Protein AF-A0A7R9ZST2-F1 (afdb_monomer_lite)

InterPro domains:
  IPR000210 BTB/POZ domain [PF00651] (12-77)
  IPR011333 SKP1/BTB/POZ domain superfamily [G3DSA:3.30.710.10] (3-74)
  IPR011333 SKP1/BTB/POZ domain superfamily [SSF54695] (13-76)

Foldseek 3Di:
DDDDDDDDDDDDPPDDDDPPQDPVLVVCVVCCVPPVDPVQLVDPPDDPVSLLSNLVVCLVVVVQVSNQVSLVSCLPPPCDPQCLLVQCVSCVVSLPQQNVVSSLVVCLVCVVVCVPHPCVVVVVVPPPSVVVSVVVNVDPPDPDPLVPDGVSVLLVLVVVVVNNSPCRRDHSVRSSVVSVVVVVD

Radius of gyration: 20.61 Å; chains: 1; bounding box: 56×66×42 Å

Secondary structure (DSSP, 8-state):
---------S--------TT--HHHHHHHHHHHHH---TTTS-TT--HHHHHHHHHHHHHTT-HHHHHHHHHHHHHHS--TTTHHHHHHHHHHTT-HHHHHHHHHHHHHHHHHHTTSTTHHHHHH-HHHHHHHHHHHT------GGGGS-HHHHHHHHHHHT-GGG-TT--HHHHHHHHHHTT--

Organism: NCBI:txid1486917

Structure (mmCIF, N/CA/C/O backbone):
data_AF-A0A7R9ZST2-F1
#
_entry.id   AF-A0A7R9ZST2-F1
#
loop_
_atom_site.group_PDB
_atom_site.id
_atom_site.type_symbol
_atom_site.label_atom_id
_atom_site.label_alt_id
_atom_site.label_comp_id
_atom_site.label_asym_id
_atom_site.label_entity_id
_atom_site.label_seq_id
_atom_site.pdbx_PDB_ins_code
_atom_site.Cartn_x
_atom_site.Cartn_y
_atom_site.Cartn_z
_atom_site.occupancy
_atom_site.B_iso_or_equiv
_atom_site.auth_seq_id
_atom_site.auth_comp_id
_atom_site.auth_asym_id
_atom_site.auth_atom_id
_atom_site.pdbx_PDB_model_num
ATOM 1 N N . VAL A 1 1 ? -35.703 -37.576 1.502 1.00 37.50 1 VAL A N 1
ATOM 2 C CA . VAL A 1 1 ? -35.557 -37.640 2.974 1.00 37.50 1 VAL A CA 1
ATOM 3 C C . VAL A 1 1 ? -35.641 -36.220 3.490 1.00 37.50 1 VAL A C 1
ATOM 5 O O . VAL A 1 1 ? -34.808 -35.406 3.126 1.00 37.50 1 VAL A O 1
ATOM 8 N N . ALA A 1 2 ? -36.720 -35.900 4.199 1.00 42.50 2 ALA A N 1
ATOM 9 C CA . ALA A 1 2 ? -36.936 -34.594 4.802 1.00 42.50 2 ALA A CA 1
ATOM 10 C C . ALA A 1 2 ? -36.330 -34.589 6.207 1.00 42.50 2 ALA A C 1
ATOM 12 O O . ALA A 1 2 ? -36.610 -35.501 6.982 1.00 42.50 2 ALA A O 1
ATOM 13 N N . THR A 1 3 ? -35.585 -33.548 6.562 1.00 45.78 3 THR A N 1
ATOM 14 C CA . THR A 1 3 ? -35.361 -33.190 7.965 1.00 45.78 3 THR A CA 1
ATOM 15 C C . THR A 1 3 ? -35.801 -31.748 8.168 1.00 45.78 3 THR A C 1
ATOM 17 O O . THR A 1 3 ? -35.121 -30.776 7.864 1.00 45.78 3 THR A O 1
ATOM 20 N N . LYS A 1 4 ? -37.034 -31.638 8.654 1.00 46.00 4 LYS A N 1
ATOM 21 C CA . LYS A 1 4 ? -37.636 -30.435 9.214 1.00 46.00 4 LYS A CA 1
ATOM 22 C C . LYS A 1 4 ? -37.068 -30.260 10.622 1.00 46.00 4 LYS A C 1
ATOM 24 O O . LYS A 1 4 ? -37.273 -31.145 11.447 1.00 46.00 4 LYS A O 1
ATOM 29 N N . SER A 1 5 ? -36.412 -29.139 10.907 1.00 46.56 5 SER A N 1
ATOM 30 C CA . SER A 1 5 ? -36.142 -28.709 12.284 1.00 46.56 5 SER A CA 1
ATOM 31 C C . SER A 1 5 ? -37.038 -27.522 12.623 1.00 46.56 5 SER A C 1
ATOM 33 O O . SER A 1 5 ? -37.204 -26.606 11.817 1.00 46.56 5 SER A O 1
ATOM 35 N N . LYS A 1 6 ? -37.689 -27.588 13.785 1.00 46.72 6 LYS A N 1
ATOM 36 C CA . LYS A 1 6 ? -38.674 -26.626 14.282 1.00 46.72 6 LYS A CA 1
ATOM 37 C C . LYS A 1 6 ? -38.293 -26.220 15.707 1.00 46.72 6 LYS A C 1
ATOM 39 O O . LYS A 1 6 ? -38.228 -27.089 16.566 1.00 46.72 6 LYS A O 1
ATOM 44 N N . GLY A 1 7 ? -38.173 -24.905 15.922 1.00 41.59 7 GLY A N 1
ATOM 45 C CA . GLY A 1 7 ? -38.250 -24.202 17.214 1.00 41.59 7 GLY A CA 1
ATOM 46 C C . GLY A 1 7 ? -36.907 -23.894 17.888 1.00 41.59 7 GLY A C 1
ATOM 47 O O . GLY A 1 7 ? -36.202 -24.817 18.266 1.00 41.59 7 GLY A O 1
ATOM 48 N N . ASN A 1 8 ? -36.574 -22.618 18.127 1.00 42.06 8 ASN A N 1
ATOM 49 C CA . ASN A 1 8 ? -36.943 -21.878 19.345 1.00 42.06 8 ASN A CA 1
ATOM 50 C C . ASN A 1 8 ? -36.484 -20.400 19.263 1.00 42.06 8 ASN A C 1
ATOM 52 O O . ASN A 1 8 ? -35.519 -20.090 18.572 1.00 42.06 8 ASN A O 1
ATOM 56 N N . SER A 1 9 ? -37.184 -19.500 19.954 1.00 61.38 9 SER A N 1
ATOM 57 C CA . SER A 1 9 ? -36.858 -18.072 20.081 1.00 61.38 9 SER A CA 1
ATOM 58 C C . SER A 1 9 ? -35.672 -17.837 21.026 1.00 61.38 9 SER A C 1
ATOM 60 O O . SER A 1 9 ? -35.647 -18.429 22.102 1.00 61.38 9 SER A O 1
ATOM 62 N N . GLY A 1 10 ? -34.762 -16.915 20.688 1.00 49.62 10 GLY A N 1
ATOM 63 C CA . GLY A 1 10 ? -33.774 -16.364 21.629 1.00 49.62 10 GLY A CA 1
ATOM 64 C C . GLY A 1 10 ? -32.388 -16.165 21.017 1.00 49.62 10 GLY A C 1
ATOM 65 O O . GLY A 1 10 ? -31.672 -17.133 20.818 1.00 49.62 10 GLY A O 1
ATOM 66 N N . ASP A 1 11 ? -32.044 -14.899 20.778 1.00 59.03 11 ASP A N 1
ATOM 67 C CA . ASP A 1 11 ? -30.795 -14.369 20.212 1.00 59.03 11 ASP A CA 1
ATOM 68 C C . ASP A 1 11 ? -30.554 -14.675 18.722 1.00 59.03 11 ASP A C 1
ATOM 70 O O . ASP A 1 11 ? -30.244 -15.791 18.305 1.00 59.03 11 ASP A O 1
ATOM 74 N N . VAL A 1 12 ? -30.737 -13.655 17.878 1.00 63.03 12 VAL A N 1
ATOM 75 C CA . VAL A 1 12 ? -30.448 -13.747 16.443 1.00 63.03 12 VAL A CA 1
ATOM 76 C C . VAL A 1 12 ? -28.931 -13.773 16.308 1.00 63.03 12 VAL A C 1
ATOM 78 O O . VAL A 1 12 ? -28.298 -12.719 16.257 1.00 63.03 12 VAL A O 1
ATOM 81 N N . MET 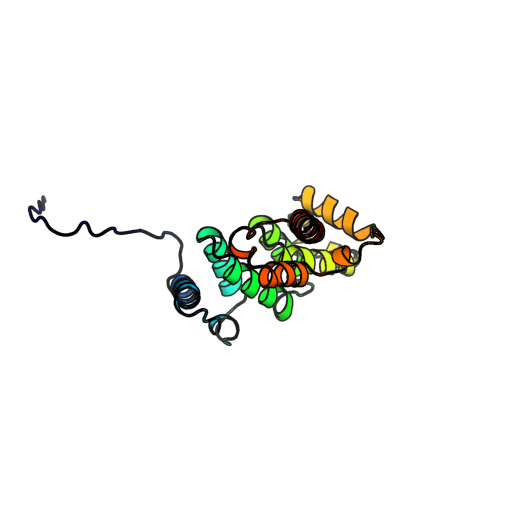A 1 13 ? -28.346 -14.972 16.288 1.00 65.31 13 MET A N 1
ATOM 82 C CA . MET A 1 13 ? -26.929 -15.159 15.993 1.00 65.31 13 MET A CA 1
ATOM 83 C C . MET A 1 13 ? -26.652 -14.519 14.627 1.00 65.31 13 MET A C 1
ATOM 85 O O . MET A 1 13 ? -27.055 -15.038 13.584 1.00 65.31 13 MET A O 1
ATOM 89 N N . ARG A 1 14 ? -26.026 -13.338 14.629 1.00 77.00 14 ARG A N 1
ATOM 90 C CA . ARG A 1 14 ? -25.584 -12.688 13.396 1.00 77.00 14 ARG A CA 1
ATOM 91 C C . ARG A 1 14 ? -24.329 -13.406 12.937 1.00 77.00 14 ARG A C 1
ATOM 93 O O . ARG A 1 14 ? -23.235 -13.122 13.410 1.00 77.00 14 ARG A O 1
ATOM 100 N N . GLN A 1 15 ? -24.516 -14.367 12.048 1.00 79.25 15 GLN A N 1
ATOM 101 C CA . GLN A 1 15 ? -23.423 -15.027 11.360 1.00 79.25 15 GLN A CA 1
ATOM 102 C C . GLN A 1 15 ? -22.983 -14.145 10.189 1.00 79.25 15 GLN A C 1
ATOM 104 O O . GLN A 1 15 ? -23.804 -13.755 9.360 1.00 79.25 15 GLN A O 1
ATOM 109 N N . VAL A 1 16 ? -21.693 -13.819 10.142 1.00 81.62 16 VAL A N 1
ATOM 110 C CA . VAL A 1 16 ? -21.065 -13.122 9.017 1.00 81.62 16 VAL A CA 1
ATOM 111 C C . VAL A 1 16 ? -20.127 -14.112 8.347 1.00 81.62 16 VAL A C 1
ATOM 113 O O . VAL A 1 16 ? -19.210 -14.629 8.982 1.00 81.62 16 VAL A O 1
ATOM 116 N N . GLU A 1 17 ? -20.384 -14.410 7.078 1.00 81.88 17 GLU A N 1
ATOM 117 C CA . GLU A 1 17 ? -19.511 -15.255 6.270 1.00 81.88 17 GLU A CA 1
ATOM 118 C C . GLU A 1 17 ? -18.470 -14.384 5.569 1.00 81.88 17 GLU A C 1
ATOM 120 O O . GLU A 1 17 ? -18.803 -13.380 4.942 1.00 81.88 17 GLU A O 1
ATOM 125 N N . LEU A 1 18 ? -17.204 -14.778 5.691 1.00 79.75 18 LEU A N 1
ATOM 126 C CA . LEU A 1 18 ? -16.055 -14.087 5.116 1.00 79.75 18 LEU A CA 1
ATOM 127 C C . LEU A 1 18 ? -15.416 -14.991 4.050 1.00 79.75 18 LEU A C 1
ATOM 129 O O . LEU A 1 18 ? -14.526 -15.784 4.369 1.00 79.75 18 LEU A O 1
ATOM 133 N N . PRO A 1 19 ? -15.901 -14.957 2.796 1.00 76.81 19 PRO A N 1
ATOM 134 C CA . PRO A 1 19 ? -15.337 -15.771 1.728 1.00 76.81 19 PRO A CA 1
ATOM 135 C C . PRO A 1 19 ? -13.939 -15.272 1.331 1.00 76.81 19 PRO A C 1
ATOM 137 O O . PRO A 1 19 ? -13.670 -14.076 1.348 1.00 76.81 19 PRO A O 1
ATOM 140 N N . ASN A 1 20 ? -13.066 -16.195 0.910 1.00 74.25 20 ASN A N 1
ATOM 141 C CA . ASN A 1 20 ? -11.718 -15.918 0.382 1.00 74.25 20 ASN A CA 1
ATOM 142 C C . ASN A 1 20 ? -10.738 -15.255 1.366 1.00 74.25 20 ASN A C 1
ATOM 144 O O . ASN A 1 20 ? -9.759 -14.641 0.950 1.00 74.25 20 ASN A O 1
ATOM 148 N N . ILE A 1 21 ? -10.982 -15.408 2.665 1.00 79.75 21 ILE A N 1
ATOM 149 C CA . ILE A 1 21 ? -10.113 -14.901 3.723 1.00 79.75 21 ILE A CA 1
ATOM 150 C C . ILE A 1 21 ? -9.421 -16.080 4.403 1.00 79.75 21 ILE A C 1
ATOM 152 O O . ILE A 1 21 ? -10.067 -16.978 4.946 1.00 79.75 21 ILE A O 1
ATOM 156 N N . GLU A 1 22 ? -8.089 -16.091 4.365 1.00 82.44 22 GLU A N 1
ATOM 157 C CA . GLU A 1 22 ? -7.322 -17.121 5.059 1.00 82.44 22 GLU A CA 1
ATOM 158 C C . GLU A 1 22 ? -7.383 -16.876 6.579 1.00 82.44 22 GLU A C 1
ATOM 160 O O . GLU A 1 22 ? -7.131 -15.750 7.026 1.00 82.44 22 GLU A O 1
ATOM 165 N N . PRO A 1 23 ? -7.673 -17.906 7.400 1.00 82.88 23 PRO A N 1
ATOM 166 C CA . PRO A 1 23 ? -7.857 -17.734 8.843 1.00 82.88 23 PRO A CA 1
ATOM 167 C C . PRO A 1 23 ? -6.654 -17.109 9.555 1.00 82.88 23 PRO A C 1
ATOM 169 O O . PRO A 1 23 ? -6.829 -16.397 10.543 1.00 82.88 23 PRO A O 1
ATOM 172 N N . LYS A 1 24 ? -5.437 -17.363 9.054 1.00 83.31 24 LYS A N 1
ATOM 173 C CA . LYS A 1 24 ? -4.196 -16.823 9.624 1.00 83.31 24 LYS A CA 1
ATOM 174 C C . LYS A 1 24 ? -4.141 -15.296 9.515 1.00 83.31 24 LYS A C 1
ATOM 176 O O . LYS A 1 24 ? -3.955 -14.624 10.521 1.00 83.31 24 LYS A O 1
ATOM 181 N N . HIS A 1 25 ? -4.424 -14.753 8.332 1.00 83.19 25 HIS A N 1
ATOM 182 C CA . HIS A 1 25 ? -4.402 -13.317 8.073 1.00 83.19 25 HIS A CA 1
ATOM 183 C C . HIS A 1 25 ? -5.527 -12.601 8.833 1.00 83.19 25 HIS A C 1
ATOM 185 O O . HIS A 1 25 ? -5.318 -11.526 9.388 1.00 83.19 25 HIS A O 1
ATOM 191 N N . PHE A 1 26 ? -6.705 -13.231 8.936 1.00 86.00 26 PHE A N 1
ATOM 192 C CA . PHE A 1 26 ? -7.814 -12.678 9.716 1.00 86.00 26 PHE A CA 1
ATOM 193 C C . PHE A 1 26 ? -7.491 -12.606 11.209 1.00 86.00 26 PHE A C 1
ATOM 195 O O . PHE A 1 26 ? -7.848 -11.640 11.880 1.00 86.00 26 PHE A O 1
ATOM 202 N N . ARG A 1 27 ? -6.778 -13.606 11.740 1.00 85.56 27 ARG A N 1
ATOM 203 C CA . ARG A 1 27 ? -6.307 -13.581 13.126 1.00 85.56 27 ARG A CA 1
ATOM 204 C C . ARG A 1 27 ? -5.335 -12.427 13.365 1.00 85.56 27 ARG A C 1
ATOM 206 O O . ARG A 1 27 ? -5.512 -11.730 14.359 1.00 85.56 27 ARG A O 1
ATOM 213 N N . SER A 1 28 ? -4.379 -12.206 12.464 1.00 84.88 28 SER A N 1
ATOM 214 C CA . SER A 1 28 ? -3.453 -11.068 12.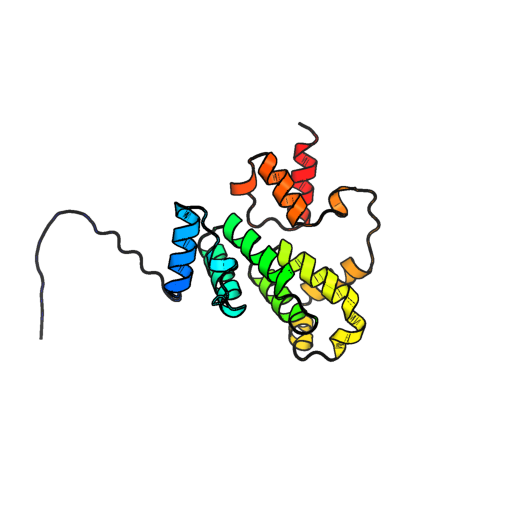542 1.00 84.88 28 SER A CA 1
ATOM 215 C C . SER A 1 28 ? -4.198 -9.733 12.504 1.00 84.88 28 SER A C 1
ATOM 217 O O . SER A 1 28 ? -3.948 -8.859 13.330 1.00 84.88 28 SER A O 1
ATOM 219 N N . LEU A 1 29 ? -5.195 -9.602 11.622 1.00 85.56 29 LEU A N 1
ATOM 220 C CA . LEU A 1 29 ? -6.039 -8.407 11.544 1.00 85.56 29 LEU A CA 1
ATOM 221 C C . LEU A 1 29 ? -6.823 -8.163 12.844 1.00 85.56 29 LEU A C 1
ATOM 223 O O . LEU A 1 29 ? -6.879 -7.035 13.330 1.00 85.56 29 LEU A O 1
ATOM 227 N N . LEU A 1 30 ? -7.394 -9.208 13.451 1.00 86.12 30 LEU A N 1
ATOM 228 C CA . LEU A 1 30 ? -8.072 -9.088 14.744 1.00 86.12 30 LEU A CA 1
ATOM 229 C C . LEU A 1 30 ? -7.110 -8.728 15.881 1.00 86.12 30 LEU A C 1
ATOM 231 O O . LEU A 1 30 ? -7.466 -7.921 16.737 1.00 86.12 30 LEU A O 1
ATOM 235 N N . GLN A 1 31 ? -5.907 -9.305 15.904 1.00 85.44 31 GLN A N 1
ATOM 236 C CA . GLN A 1 31 ? -4.881 -8.959 16.891 1.00 85.44 31 GLN A CA 1
ATOM 237 C C . GLN A 1 31 ? -4.490 -7.487 16.782 1.00 85.44 31 GLN A C 1
ATOM 239 O O . GLN A 1 31 ? -4.451 -6.793 17.796 1.00 85.44 31 GLN A O 1
ATOM 244 N N . PHE A 1 32 ? -4.314 -6.986 15.562 1.00 84.69 32 PHE A N 1
ATOM 245 C CA . PHE A 1 32 ? -4.070 -5.571 15.336 1.00 84.69 32 PHE A CA 1
ATOM 246 C C . PHE A 1 32 ? -5.247 -4.700 15.801 1.00 84.69 32 PHE A C 1
ATOM 248 O O . PHE A 1 32 ? -5.057 -3.748 16.551 1.00 84.69 32 PHE A O 1
ATOM 255 N N . LEU A 1 33 ? -6.483 -5.039 15.426 1.00 84.44 33 LEU A N 1
ATOM 256 C CA . LEU A 1 33 ? -7.659 -4.241 15.794 1.00 84.44 33 LEU A CA 1
ATOM 257 C C . LEU A 1 33 ? -7.896 -4.164 17.308 1.00 84.44 33 LEU A C 1
ATOM 259 O O . LEU A 1 33 ? -8.334 -3.130 17.805 1.00 84.44 33 LEU A O 1
ATOM 263 N N . TYR A 1 34 ? -7.634 -5.249 18.037 1.00 84.94 34 TYR A N 1
ATOM 264 C CA . TYR A 1 34 ? -7.919 -5.318 19.471 1.00 84.94 34 TYR A CA 1
ATOM 265 C C . TYR A 1 34 ? -6.731 -4.949 20.361 1.00 84.94 34 TYR A C 1
ATOM 267 O O . TYR A 1 34 ? -6.945 -4.439 21.460 1.00 84.94 34 TYR A O 1
ATOM 275 N N . ALA A 1 35 ? -5.504 -5.230 19.928 1.00 83.38 35 ALA A N 1
ATOM 276 C CA . ALA A 1 35 ? -4.301 -5.077 20.743 1.00 83.38 35 ALA A CA 1
ATOM 277 C C . ALA A 1 35 ? -3.251 -4.145 20.122 1.00 83.38 35 ALA A C 1
ATOM 279 O O . ALA A 1 35 ? -2.230 -3.909 20.759 1.00 83.38 35 ALA A O 1
ATOM 280 N N . GLN A 1 36 ? -3.487 -3.627 18.908 1.00 80.06 36 GLN A N 1
ATOM 281 C CA . GLN A 1 36 ? -2.490 -2.907 18.100 1.00 80.06 36 GLN A CA 1
ATOM 282 C C . GLN A 1 36 ? -1.183 -3.694 17.933 1.00 80.06 36 GLN A C 1
ATOM 284 O O . GLN A 1 36 ? -0.109 -3.122 17.783 1.00 80.06 36 GLN A O 1
ATOM 289 N N . ASP A 1 37 ? -1.281 -5.022 17.969 1.00 80.50 37 ASP A N 1
ATOM 290 C CA . ASP A 1 37 ? -0.137 -5.916 17.869 1.00 80.50 37 ASP A CA 1
ATOM 291 C C . ASP A 1 37 ? 0.252 -6.111 16.398 1.00 80.50 37 ASP A C 1
ATOM 293 O O . ASP A 1 37 ? -0.570 -6.524 15.574 1.00 80.50 37 ASP A O 1
ATOM 297 N N . THR A 1 38 ? 1.508 -5.803 16.081 1.00 79.12 38 THR A N 1
ATOM 298 C CA . THR A 1 38 ? 2.121 -5.934 14.752 1.00 79.12 38 THR A CA 1
ATOM 299 C C . THR A 1 38 ? 3.234 -6.978 14.719 1.00 79.12 38 THR A C 1
ATOM 301 O O . THR A 1 38 ? 3.932 -7.091 13.718 1.00 79.12 38 THR A O 1
ATOM 304 N N . SER A 1 39 ? 3.390 -7.783 15.776 1.00 77.69 39 SER A N 1
ATOM 305 C CA . SER A 1 39 ? 4.452 -8.798 15.887 1.00 77.69 39 SER A CA 1
ATOM 306 C C . SER A 1 39 ? 4.434 -9.857 14.783 1.00 77.69 39 SER A C 1
ATOM 308 O O . SER A 1 39 ? 5.448 -10.498 14.528 1.00 77.69 39 SER A O 1
ATOM 310 N N . PHE A 1 40 ? 3.299 -10.036 14.105 1.00 77.88 40 PHE A N 1
ATOM 311 C CA . PHE A 1 40 ? 3.189 -10.928 12.954 1.00 77.88 40 PHE A CA 1
ATOM 312 C C . PHE A 1 40 ? 3.927 -10.395 11.711 1.00 77.88 40 PHE A C 1
ATOM 314 O O . PHE A 1 40 ? 4.103 -11.146 10.760 1.00 77.88 40 PHE A O 1
ATOM 321 N N . ILE A 1 41 ? 4.302 -9.115 11.661 1.00 78.25 41 ILE A N 1
ATOM 322 C CA . ILE A 1 41 ? 5.045 -8.530 10.533 1.00 78.25 41 ILE A CA 1
ATOM 323 C C . ILE A 1 41 ? 6.520 -8.920 10.639 1.00 78.25 41 ILE A C 1
ATOM 325 O O . ILE A 1 41 ? 7.084 -9.422 9.674 1.00 78.25 41 ILE A O 1
ATOM 329 N N . ASP A 1 42 ? 7.080 -8.803 11.843 1.00 73.56 42 ASP A N 1
ATOM 330 C CA . ASP A 1 42 ? 8.490 -9.084 12.141 1.00 73.56 42 ASP A CA 1
ATOM 331 C C . ASP A 1 42 ? 8.792 -10.577 12.361 1.00 73.56 42 ASP A C 1
ATOM 333 O O . ASP A 1 42 ? 9.917 -10.950 12.700 1.00 73.56 42 ASP A O 1
ATOM 337 N N . SER A 1 43 ? 7.796 -11.459 12.252 1.00 77.56 43 SER A N 1
ATOM 338 C CA . SER A 1 43 ? 8.020 -12.887 12.466 1.00 77.56 43 SER A CA 1
ATOM 339 C C . SER A 1 43 ? 8.691 -13.537 11.259 1.00 77.56 43 SER A C 1
ATOM 341 O O . SER A 1 43 ? 8.202 -13.401 10.142 1.00 77.56 43 SER A O 1
ATOM 343 N N . ASP A 1 44 ? 9.727 -14.346 11.502 1.00 71.69 44 ASP A N 1
ATOM 344 C CA . ASP A 1 44 ? 10.474 -15.096 10.472 1.00 71.69 44 ASP A CA 1
ATOM 345 C C . ASP A 1 44 ? 9.591 -16.003 9.588 1.00 71.69 44 ASP A C 1
ATOM 347 O O . ASP A 1 44 ? 9.972 -16.365 8.474 1.00 71.69 44 ASP A O 1
ATOM 351 N N . ASP A 1 45 ? 8.404 -16.376 10.075 1.00 75.81 45 ASP A N 1
ATOM 352 C CA . ASP A 1 45 ? 7.427 -17.188 9.344 1.00 75.81 45 ASP A CA 1
ATOM 353 C C . ASP A 1 45 ? 6.601 -16.377 8.325 1.00 75.81 45 ASP A C 1
ATOM 355 O O . ASP A 1 45 ? 5.885 -16.962 7.507 1.00 75.81 45 ASP A O 1
ATOM 359 N N . THR A 1 46 ? 6.673 -15.044 8.362 1.00 78.75 46 THR A N 1
ATOM 360 C CA . THR A 1 46 ? 5.867 -14.162 7.515 1.00 78.75 46 THR A CA 1
ATOM 361 C C . THR A 1 46 ? 6.543 -13.943 6.178 1.00 78.75 46 THR A C 1
ATOM 363 O O . THR A 1 46 ? 7.598 -13.321 6.067 1.00 78.75 46 THR A O 1
ATOM 366 N N . THR A 1 47 ? 5.904 -14.441 5.124 1.00 83.75 47 THR A N 1
ATOM 367 C CA . THR A 1 47 ? 6.425 -14.309 3.766 1.00 83.75 47 THR A CA 1
ATOM 368 C C . THR A 1 47 ? 5.882 -13.062 3.075 1.00 83.75 47 THR A C 1
ATOM 370 O O . THR A 1 47 ? 4.807 -12.554 3.403 1.00 83.75 47 THR A O 1
ATOM 373 N N . GLN A 1 48 ? 6.559 -12.625 2.007 1.00 83.25 48 GLN A N 1
ATOM 374 C CA . GLN A 1 48 ? 6.047 -11.581 1.113 1.00 83.25 48 GLN A CA 1
ATOM 375 C C . GLN A 1 48 ? 4.604 -11.860 0.655 1.00 83.25 48 GLN A C 1
ATOM 377 O O . GLN A 1 48 ? 3.796 -10.942 0.543 1.00 83.25 48 GLN A O 1
ATOM 382 N N . SER A 1 49 ? 4.264 -13.126 0.386 1.00 84.19 49 SER A N 1
ATOM 383 C CA . SER A 1 49 ? 2.916 -13.511 -0.042 1.00 84.19 49 SER A CA 1
ATOM 384 C C . SER A 1 49 ? 1.871 -13.255 1.043 1.00 84.19 49 SER A C 1
ATOM 386 O O . SER A 1 49 ? 0.747 -12.868 0.720 1.00 84.19 49 SER A O 1
ATOM 388 N N . ASP A 1 50 ? 2.235 -13.451 2.310 1.00 84.88 50 ASP A N 1
ATOM 389 C CA . ASP A 1 50 ? 1.339 -13.232 3.444 1.00 84.88 50 ASP A CA 1
ATOM 390 C C . ASP A 1 50 ? 1.094 -11.736 3.658 1.00 84.88 50 ASP A C 1
ATOM 392 O O . ASP A 1 50 ? -0.053 -11.317 3.813 1.00 84.88 50 ASP A O 1
ATOM 396 N N . LEU A 1 51 ? 2.140 -10.908 3.547 1.00 85.56 51 LEU A N 1
ATOM 397 C CA . LEU A 1 51 ? 2.013 -9.447 3.600 1.00 85.56 51 LEU A CA 1
ATOM 398 C C . LEU A 1 51 ? 1.121 -8.911 2.470 1.00 85.56 51 LEU A C 1
ATOM 400 O O . LEU A 1 51 ? 0.234 -8.094 2.714 1.00 85.56 51 LEU A O 1
ATOM 404 N N . ARG A 1 52 ? 1.288 -9.417 1.239 1.00 87.38 52 ARG A N 1
ATOM 405 C CA . ARG A 1 52 ? 0.428 -9.048 0.098 1.00 87.38 52 ARG A CA 1
ATOM 406 C C . ARG A 1 52 ? -1.035 -9.402 0.358 1.00 87.38 52 ARG A C 1
ATOM 408 O O . ARG A 1 52 ? -1.913 -8.564 0.165 1.00 87.38 52 ARG A O 1
ATOM 415 N N . ALA A 1 53 ? -1.305 -10.627 0.810 1.00 86.00 53 ALA A N 1
ATOM 416 C CA . ALA A 1 53 ? -2.660 -11.068 1.133 1.00 86.00 53 ALA A CA 1
ATOM 417 C C . ALA A 1 53 ? -3.270 -10.246 2.279 1.00 86.00 53 ALA A C 1
ATOM 419 O O . ALA A 1 53 ? -4.465 -9.936 2.262 1.00 86.00 53 ALA A O 1
ATOM 420 N N . LEU A 1 54 ? -2.447 -9.854 3.249 1.00 86.25 54 LEU A N 1
ATOM 421 C CA . LEU A 1 54 ? -2.877 -9.029 4.360 1.00 86.25 54 LEU A CA 1
ATOM 422 C C . LEU A 1 54 ? -3.167 -7.583 3.944 1.00 86.25 54 LEU A C 1
ATOM 424 O O . LEU A 1 54 ? -4.131 -7.033 4.458 1.00 86.25 54 LEU A O 1
ATOM 428 N N . ILE A 1 55 ? -2.445 -6.993 2.982 1.00 86.62 55 ILE A N 1
ATOM 429 C CA . ILE A 1 55 ? -2.821 -5.693 2.389 1.00 86.62 55 ILE A CA 1
ATOM 430 C C . ILE A 1 55 ? -4.203 -5.774 1.751 1.00 86.62 55 ILE A C 1
ATOM 432 O O . ILE A 1 55 ? -5.053 -4.927 2.021 1.00 86.62 55 ILE A O 1
ATOM 436 N N . VAL A 1 56 ? -4.454 -6.805 0.937 1.00 86.19 56 VAL A N 1
ATOM 437 C CA . VAL A 1 56 ? -5.761 -6.987 0.288 1.00 86.19 56 VAL A CA 1
ATOM 438 C C . VAL A 1 56 ? -6.866 -7.057 1.338 1.00 86.19 56 VAL A C 1
ATOM 440 O O . VAL A 1 56 ? -7.913 -6.428 1.188 1.00 86.19 56 VAL A O 1
ATOM 443 N N . MET A 1 57 ? -6.619 -7.791 2.422 1.00 86.31 57 MET A N 1
ATOM 444 C CA . MET A 1 57 ? -7.549 -7.895 3.536 1.00 86.31 57 MET A CA 1
ATOM 445 C C . MET A 1 57 ? -7.711 -6.563 4.274 1.00 86.31 57 MET A C 1
ATOM 447 O O . MET A 1 57 ? -8.832 -6.105 4.453 1.00 86.31 57 MET A O 1
ATOM 451 N N . ALA A 1 58 ? -6.622 -5.910 4.671 1.00 85.19 58 ALA A N 1
ATOM 452 C CA . ALA A 1 58 ? -6.657 -4.627 5.362 1.00 85.19 58 ALA A CA 1
ATOM 453 C C . ALA A 1 58 ? -7.446 -3.589 4.554 1.00 85.19 58 ALA A C 1
ATOM 455 O O . ALA A 1 58 ? -8.270 -2.879 5.124 1.00 85.19 58 ALA A O 1
ATOM 456 N N . ASN A 1 59 ? -7.283 -3.580 3.229 1.00 83.31 59 ASN A N 1
ATOM 457 C CA . ASN A 1 59 ? -8.054 -2.737 2.324 1.00 83.31 59 ASN A CA 1
ATOM 458 C C . ASN A 1 59 ? -9.552 -3.098 2.316 1.00 83.31 59 ASN A C 1
ATOM 460 O O . ASN A 1 59 ? -10.402 -2.219 2.408 1.00 83.31 59 ASN A O 1
ATOM 464 N N . GLN A 1 60 ? -9.903 -4.389 2.279 1.00 82.94 60 GLN A N 1
ATOM 465 C CA . GLN A 1 60 ? -11.303 -4.838 2.363 1.00 82.94 60 GLN A CA 1
ATOM 466 C C . GLN A 1 60 ? -11.981 -4.464 3.689 1.00 82.94 60 GLN A C 1
ATOM 468 O O . GLN A 1 60 ? -13.178 -4.184 3.708 1.00 82.94 60 GLN A O 1
ATOM 473 N N . PHE A 1 61 ? -11.231 -4.472 4.791 1.00 80.69 61 PHE A N 1
ATOM 474 C CA . PHE A 1 61 ? -11.731 -4.130 6.124 1.00 80.69 61 PHE A CA 1
ATOM 475 C C . PHE A 1 61 ? -11.577 -2.639 6.472 1.00 80.69 61 PHE A C 1
ATOM 477 O O . PHE A 1 61 ? -11.954 -2.246 7.575 1.00 80.69 61 PHE A O 1
ATOM 484 N N . GLY A 1 62 ? -11.028 -1.808 5.577 1.00 79.31 62 GLY A N 1
ATOM 485 C CA . GLY A 1 62 ? -10.789 -0.381 5.834 1.00 79.31 62 GLY A CA 1
ATOM 486 C C . GLY A 1 62 ? -9.796 -0.121 6.974 1.00 79.31 62 GLY A C 1
ATOM 487 O O . GLY A 1 62 ? -9.900 0.874 7.683 1.00 79.31 62 GLY A O 1
ATOM 488 N N . CYS A 1 63 ? -8.856 -1.039 7.206 1.00 81.56 63 CYS A N 1
ATOM 489 C CA . CYS A 1 63 ? -7.852 -0.948 8.265 1.00 81.56 63 CYS A CA 1
ATOM 490 C C . CYS A 1 63 ? -6.609 -0.202 7.763 1.00 81.56 63 CYS A C 1
ATOM 492 O O . CYS A 1 63 ? -5.598 -0.799 7.401 1.00 81.56 63 CYS A O 1
ATOM 494 N N . CYS A 1 64 ? -6.690 1.121 7.765 1.00 78.25 64 CYS A N 1
ATOM 495 C CA . CYS A 1 64 ? -5.719 2.017 7.133 1.00 78.25 64 CYS A CA 1
ATOM 496 C C . CYS A 1 64 ? -4.348 1.977 7.805 1.00 78.25 64 CYS A C 1
ATOM 498 O O . CYS A 1 64 ? -3.330 1.829 7.141 1.00 78.25 64 CYS A O 1
ATOM 500 N N . LYS A 1 65 ? -4.330 2.024 9.142 1.00 79.69 65 LYS A N 1
ATOM 501 C CA . LYS A 1 65 ? -3.097 1.933 9.935 1.00 79.69 65 LYS A CA 1
ATOM 502 C C . LYS A 1 65 ? -2.355 0.623 9.676 1.00 79.69 65 LYS A C 1
ATOM 504 O O . LYS A 1 65 ? -1.154 0.630 9.455 1.00 79.69 65 LYS A O 1
ATOM 509 N N . LEU A 1 66 ? -3.088 -0.490 9.621 1.00 82.94 66 LEU A N 1
ATOM 510 C CA . LEU A 1 66 ? -2.519 -1.795 9.295 1.00 82.94 66 LEU A CA 1
ATOM 511 C C . LEU A 1 66 ? -1.921 -1.804 7.883 1.00 82.94 66 LEU A C 1
ATOM 513 O O . LEU A 1 66 ? -0.810 -2.289 7.694 1.00 82.94 66 LEU A O 1
ATOM 517 N N . LYS A 1 67 ? -2.642 -1.226 6.911 1.00 84.62 67 LYS A N 1
ATOM 518 C CA . LYS A 1 67 ? -2.187 -1.082 5.523 1.00 84.62 67 LYS A CA 1
ATOM 519 C C . LYS A 1 67 ? -0.845 -0.340 5.463 1.00 84.62 67 LYS A C 1
ATOM 521 O O . LYS A 1 67 ? 0.097 -0.871 4.891 1.00 84.62 67 LYS A O 1
ATOM 526 N N . LEU A 1 68 ? -0.726 0.810 6.134 1.00 82.06 68 LEU A N 1
ATOM 527 C CA . LEU A 1 68 ? 0.498 1.624 6.139 1.00 82.06 68 LEU A CA 1
ATOM 528 C C . LEU A 1 68 ? 1.707 0.890 6.729 1.00 82.06 68 LEU A C 1
ATOM 530 O O . LEU A 1 68 ? 2.796 0.960 6.166 1.00 82.06 68 LEU A O 1
ATOM 534 N N . ILE A 1 69 ? 1.521 0.165 7.834 1.00 83.69 69 ILE A N 1
ATOM 535 C CA . ILE A 1 69 ? 2.617 -0.571 8.482 1.00 83.69 69 ILE A CA 1
ATOM 536 C C . ILE A 1 69 ? 3.109 -1.701 7.567 1.00 83.69 69 ILE A C 1
ATOM 538 O O . ILE A 1 69 ? 4.310 -1.881 7.392 1.00 83.69 69 ILE A O 1
ATOM 542 N N . ILE A 1 70 ? 2.190 -2.428 6.923 1.00 85.88 70 ILE A N 1
ATOM 543 C CA . ILE A 1 70 ? 2.563 -3.489 5.978 1.00 85.88 70 ILE A CA 1
ATOM 544 C C . ILE A 1 70 ? 3.207 -2.907 4.711 1.00 85.88 70 ILE A C 1
ATOM 546 O O . ILE A 1 70 ? 4.135 -3.499 4.165 1.00 85.88 70 ILE A O 1
ATOM 550 N N . GLU A 1 71 ? 2.730 -1.755 4.228 1.00 86.69 71 GLU A N 1
ATOM 551 C CA . GLU A 1 71 ? 3.339 -1.044 3.098 1.00 86.69 71 GLU A CA 1
ATOM 552 C C . GLU A 1 71 ? 4.786 -0.631 3.397 1.00 86.69 71 GLU A C 1
ATOM 554 O O . GLU A 1 71 ? 5.642 -0.787 2.524 1.00 86.69 71 GLU A O 1
ATOM 559 N N . ALA A 1 72 ? 5.060 -0.141 4.611 1.00 84.62 72 ALA A N 1
ATOM 560 C CA . ALA A 1 72 ? 6.407 0.208 5.052 1.00 84.62 72 ALA A CA 1
ATOM 561 C C . ALA A 1 72 ? 7.326 -1.023 5.051 1.00 84.62 72 ALA A C 1
ATOM 563 O O . ALA A 1 72 ? 8.375 -0.993 4.413 1.00 84.62 72 ALA A O 1
ATOM 564 N N . GLU A 1 73 ? 6.879 -2.140 5.632 1.00 85.94 73 GLU A N 1
ATOM 565 C CA . GLU A 1 73 ? 7.657 -3.387 5.640 1.00 85.94 73 GLU A CA 1
ATOM 566 C C . GLU A 1 73 ? 7.922 -3.923 4.224 1.00 85.94 73 GLU A C 1
ATOM 568 O O . GLU A 1 73 ? 9.016 -4.387 3.901 1.00 85.94 73 GLU A O 1
ATOM 573 N N . LEU A 1 74 ? 6.932 -3.845 3.328 1.00 85.50 74 LEU A N 1
ATOM 574 C CA . LEU A 1 74 ? 7.130 -4.240 1.932 1.00 85.50 74 LEU A CA 1
ATOM 575 C C . LEU A 1 74 ? 8.113 -3.324 1.197 1.00 85.50 74 LEU A C 1
ATOM 577 O O . LEU A 1 74 ? 8.847 -3.819 0.337 1.00 85.50 74 LEU A O 1
ATOM 581 N N . CYS A 1 75 ? 8.119 -2.025 1.508 1.00 85.50 75 CYS A N 1
ATOM 582 C CA . CYS A 1 75 ? 9.075 -1.070 0.954 1.00 85.50 75 CYS A CA 1
ATOM 583 C C . CYS A 1 75 ? 10.499 -1.333 1.480 1.00 85.50 75 CYS A C 1
ATOM 585 O O . CYS A 1 75 ? 11.437 -1.294 0.688 1.00 85.50 75 CYS A O 1
ATOM 587 N N . ASP A 1 76 ? 10.664 -1.674 2.758 1.00 84.12 76 ASP A N 1
ATOM 588 C CA . ASP A 1 76 ? 11.988 -1.846 3.369 1.00 84.12 76 ASP A CA 1
ATOM 589 C C . ASP A 1 76 ? 12.610 -3.227 3.093 1.00 84.12 76 ASP A C 1
ATOM 591 O O . ASP A 1 76 ? 13.782 -3.321 2.718 1.00 84.12 76 ASP A O 1
ATOM 595 N N . SER A 1 77 ? 11.833 -4.305 3.227 1.00 82.44 77 SER A N 1
ATOM 596 C CA . SER A 1 77 ? 12.365 -5.679 3.218 1.00 82.44 77 SER A CA 1
ATOM 597 C C . SER A 1 77 ? 12.230 -6.396 1.874 1.00 82.44 77 SER A C 1
ATOM 599 O O . SER A 1 77 ? 13.002 -7.308 1.570 1.00 82.44 77 SER A O 1
ATOM 601 N N . TYR A 1 78 ? 11.254 -6.011 1.045 1.00 81.88 78 TYR A N 1
ATOM 602 C CA . TYR A 1 78 ? 10.864 -6.789 -0.141 1.00 81.88 78 TYR A CA 1
ATOM 603 C C . TYR A 1 78 ? 10.950 -6.026 -1.461 1.00 81.88 78 TYR A C 1
ATOM 605 O O . TYR A 1 78 ? 10.700 -6.611 -2.525 1.00 81.88 78 TYR A O 1
ATOM 613 N N . LEU A 1 79 ? 11.303 -4.744 -1.412 1.00 84.38 79 LEU A N 1
ATOM 614 C CA . LEU A 1 79 ? 11.469 -3.897 -2.578 1.00 84.38 79 LEU A CA 1
ATOM 615 C C . LEU A 1 79 ? 12.864 -4.113 -3.181 1.00 84.38 79 LEU A C 1
ATOM 617 O O . LEU A 1 79 ? 13.862 -3.546 -2.750 1.00 84.38 79 LEU A O 1
ATOM 621 N N . THR A 1 80 ? 12.932 -4.960 -4.204 1.00 82.44 80 THR A N 1
ATOM 622 C CA . THR A 1 80 ? 14.168 -5.274 -4.937 1.00 82.44 80 THR A CA 1
ATOM 623 C C . THR A 1 80 ? 13.987 -4.988 -6.425 1.00 82.44 80 THR A C 1
ATOM 625 O O . THR A 1 80 ? 12.862 -4.788 -6.886 1.00 82.44 80 THR A O 1
ATOM 628 N N . SER A 1 81 ? 15.078 -4.959 -7.199 1.00 78.12 81 SER A N 1
ATOM 629 C CA . SER A 1 81 ? 15.030 -4.6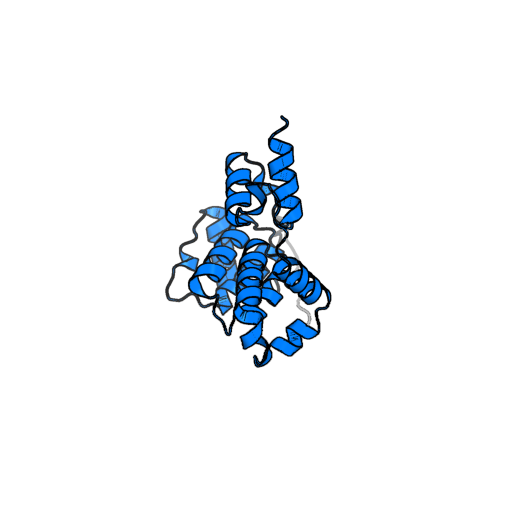64 -8.643 1.00 78.12 81 SER A CA 1
ATOM 630 C C . SER A 1 81 ? 14.046 -5.542 -9.408 1.00 78.12 81 SER A C 1
ATOM 632 O O . SER A 1 81 ? 13.410 -5.068 -10.347 1.00 78.12 81 SER A O 1
ATOM 634 N N . ASP A 1 82 ? 13.898 -6.789 -8.971 1.00 78.94 82 ASP A N 1
ATOM 635 C CA . ASP A 1 82 ? 13.095 -7.790 -9.661 1.00 78.94 82 ASP A CA 1
ATOM 636 C C . ASP A 1 82 ? 11.624 -7.707 -9.222 1.00 78.94 82 ASP A C 1
ATOM 638 O O . ASP A 1 82 ? 10.707 -7.855 -10.022 1.00 78.94 82 ASP A O 1
ATOM 642 N N . THR A 1 83 ? 11.368 -7.379 -7.951 1.00 81.19 83 THR A N 1
ATOM 643 C CA . THR A 1 83 ? 10.008 -7.307 -7.389 1.00 81.19 83 THR A CA 1
ATOM 644 C C . THR A 1 83 ? 9.350 -5.935 -7.534 1.00 81.19 83 THR A C 1
ATOM 646 O O . THR A 1 83 ? 8.171 -5.783 -7.211 1.00 81.19 83 THR A O 1
ATOM 649 N N . CYS A 1 84 ? 10.080 -4.925 -8.011 1.00 83.88 84 CYS A N 1
ATOM 650 C CA . CYS A 1 84 ? 9.618 -3.538 -8.026 1.00 83.88 84 CYS A CA 1
ATOM 651 C C . CYS A 1 84 ? 8.398 -3.288 -8.910 1.00 83.88 84 CYS A C 1
ATOM 653 O O . CYS A 1 84 ? 7.503 -2.546 -8.513 1.00 83.88 84 CYS A O 1
ATOM 655 N N . ILE A 1 85 ? 8.336 -3.927 -10.080 1.00 81.69 85 ILE A N 1
ATOM 656 C CA . ILE A 1 85 ? 7.216 -3.774 -11.015 1.00 81.69 85 ILE A CA 1
ATOM 657 C C . ILE A 1 85 ? 5.961 -4.426 -10.442 1.00 81.69 85 ILE A C 1
ATOM 659 O O . ILE A 1 85 ? 4.885 -3.830 -10.472 1.00 81.69 85 ILE A O 1
ATOM 663 N N . ASP A 1 86 ? 6.108 -5.627 -9.889 1.00 85.50 86 ASP A N 1
ATOM 664 C CA . ASP A 1 86 ? 5.005 -6.371 -9.291 1.00 85.50 86 ASP A CA 1
ATOM 665 C C . ASP A 1 86 ? 4.422 -5.640 -8.084 1.00 85.50 86 ASP A C 1
ATOM 667 O O . ASP A 1 86 ? 3.203 -5.518 -7.958 1.00 85.50 86 ASP A O 1
ATOM 671 N N . LEU A 1 87 ? 5.286 -5.125 -7.204 1.00 85.88 87 LEU A N 1
ATOM 672 C CA . LEU A 1 87 ? 4.860 -4.344 -6.044 1.00 85.88 87 LEU A CA 1
ATOM 673 C C . LEU A 1 87 ? 4.253 -3.000 -6.454 1.00 85.88 87 LEU A C 1
ATOM 675 O O . LEU A 1 87 ? 3.275 -2.587 -5.838 1.00 85.88 87 LEU A O 1
ATOM 679 N N . LEU A 1 88 ? 4.759 -2.350 -7.508 1.00 85.88 88 LEU A N 1
ATOM 680 C CA . LEU A 1 88 ? 4.152 -1.133 -8.052 1.00 85.88 88 LEU A CA 1
ATOM 681 C C . LEU A 1 88 ? 2.732 -1.399 -8.565 1.00 85.88 88 LEU A C 1
ATOM 683 O O . LEU A 1 88 ? 1.817 -0.635 -8.265 1.00 85.88 88 LEU A O 1
ATOM 687 N N . LEU A 1 89 ? 2.535 -2.490 -9.311 1.00 85.69 89 LEU A N 1
ATOM 688 C CA . LEU A 1 89 ? 1.216 -2.869 -9.813 1.00 85.69 89 LEU A CA 1
ATOM 689 C C . LEU A 1 89 ? 0.267 -3.222 -8.664 1.00 85.69 89 LEU A C 1
ATOM 691 O O . LEU A 1 89 ? -0.878 -2.778 -8.657 1.00 85.69 89 LEU A O 1
ATOM 695 N N . LEU A 1 90 ? 0.750 -3.971 -7.669 1.00 85.94 90 LEU A N 1
ATOM 696 C CA . LEU A 1 90 ? -0.013 -4.271 -6.459 1.00 85.94 90 LEU A CA 1
ATOM 697 C C . LEU A 1 90 ? -0.435 -2.982 -5.741 1.00 85.94 90 LEU A C 1
ATOM 699 O O . LEU A 1 90 ? -1.601 -2.838 -5.370 1.00 85.94 90 LEU A O 1
ATOM 703 N N . ALA A 1 91 ? 0.494 -2.041 -5.579 1.00 86.38 91 ALA A N 1
ATOM 704 C CA . ALA A 1 91 ? 0.235 -0.788 -4.893 1.00 86.38 91 ALA A CA 1
ATOM 705 C C . ALA A 1 91 ? -0.809 0.067 -5.619 1.00 86.38 91 ALA A C 1
ATOM 707 O O . ALA A 1 91 ? -1.678 0.652 -4.975 1.00 86.38 91 ALA A O 1
ATOM 708 N N . ASP A 1 92 ? -0.771 0.084 -6.953 1.00 85.00 92 ASP A N 1
ATOM 709 C CA . ASP A 1 92 ? -1.778 0.757 -7.774 1.00 85.00 92 ASP A CA 1
ATOM 710 C C . ASP A 1 92 ? -3.159 0.091 -7.642 1.00 85.00 92 ASP A C 1
ATOM 712 O O . ASP A 1 92 ? -4.165 0.777 -7.487 1.00 85.00 92 ASP A O 1
ATOM 716 N N . THR A 1 93 ? -3.220 -1.247 -7.610 1.00 84.31 93 THR A N 1
ATOM 717 C CA . THR A 1 93 ? -4.498 -1.975 -7.474 1.00 84.31 93 THR A CA 1
ATOM 718 C C . THR A 1 93 ? -5.166 -1.837 -6.105 1.00 84.31 93 THR A C 1
ATOM 720 O O . THR A 1 93 ? -6.391 -1.928 -6.018 1.00 84.31 93 THR A O 1
ATOM 723 N N . HIS A 1 94 ? -4.386 -1.637 -5.040 1.00 82.50 94 HIS A N 1
ATOM 724 C CA . HIS A 1 94 ? -4.882 -1.565 -3.662 1.00 82.50 94 HIS A CA 1
ATOM 725 C C . HIS A 1 94 ? -4.799 -0.161 -3.051 1.00 82.50 94 HIS A C 1
ATOM 727 O O . HIS A 1 94 ? -4.993 -0.017 -1.846 1.00 82.50 94 HIS A O 1
ATOM 733 N N . SER A 1 95 ? -4.542 0.868 -3.867 1.00 79.44 95 SER A N 1
ATOM 734 C CA . SER A 1 95 ? -4.424 2.264 -3.421 1.00 79.44 95 SER A CA 1
ATOM 735 C C . SER A 1 95 ? -3.448 2.424 -2.245 1.00 79.44 95 SER A C 1
ATOM 737 O O . SER A 1 95 ? -3.744 3.065 -1.232 1.00 79.44 95 SER A O 1
ATOM 739 N N . CYS A 1 96 ? -2.278 1.799 -2.370 1.00 82.62 96 CYS A N 1
ATOM 740 C CA . CYS A 1 96 ? -1.191 1.856 -1.396 1.00 82.62 96 CYS A CA 1
ATOM 741 C C . CYS A 1 96 ? -0.240 2.998 -1.754 1.00 82.62 96 CYS A C 1
ATOM 743 O O . CYS A 1 96 ? 0.672 2.833 -2.568 1.00 82.62 96 CYS A O 1
ATOM 745 N N . ALA A 1 97 ? -0.480 4.179 -1.187 1.00 81.12 97 ALA A N 1
ATOM 746 C CA . ALA A 1 97 ? 0.248 5.386 -1.559 1.00 81.12 97 ALA A CA 1
ATOM 747 C C . ALA A 1 97 ? 1.738 5.343 -1.164 1.00 81.12 97 ALA A C 1
ATOM 749 O O . ALA A 1 97 ? 2.563 5.842 -1.928 1.00 81.12 97 ALA A O 1
ATOM 750 N N . LEU A 1 98 ? 2.103 4.730 -0.025 1.00 82.25 98 LEU A N 1
ATOM 751 C CA . LEU A 1 98 ? 3.508 4.631 0.405 1.00 82.25 98 LEU A CA 1
ATOM 752 C C . LEU A 1 98 ? 4.292 3.719 -0.522 1.00 82.25 98 LEU A C 1
ATOM 754 O O . LEU A 1 98 ? 5.330 4.101 -1.065 1.00 82.25 98 LEU A O 1
ATOM 758 N N . LEU A 1 99 ? 3.767 2.507 -0.704 1.00 85.12 99 LEU A N 1
ATOM 759 C CA . LEU A 1 99 ? 4.424 1.484 -1.502 1.00 85.12 99 LEU A CA 1
ATOM 760 C C . LEU A 1 99 ? 4.545 1.932 -2.961 1.00 85.12 99 LEU A C 1
ATOM 762 O O . LEU A 1 99 ? 5.578 1.699 -3.588 1.00 85.12 99 LEU A O 1
ATOM 766 N N . LYS A 1 100 ? 3.522 2.624 -3.483 1.00 85.31 100 LYS A N 1
ATOM 767 C CA . LYS A 1 100 ? 3.538 3.185 -4.835 1.00 85.31 100 LYS A CA 1
ATOM 768 C C . LYS A 1 100 ? 4.659 4.206 -4.999 1.00 85.31 100 LYS A C 1
ATOM 770 O O . LYS A 1 100 ? 5.415 4.093 -5.957 1.00 85.31 100 LYS A O 1
ATOM 775 N N . ASP A 1 101 ? 4.819 5.137 -4.063 1.00 83.00 101 ASP A N 1
ATOM 776 C CA . ASP A 1 101 ? 5.888 6.141 -4.108 1.00 83.00 101 ASP A CA 1
ATOM 777 C C . ASP A 1 101 ? 7.285 5.513 -4.046 1.00 83.00 101 ASP A C 1
ATOM 779 O O . ASP A 1 101 ? 8.146 5.824 -4.877 1.00 83.00 101 ASP A O 1
ATOM 783 N N . CYS A 1 102 ? 7.499 4.590 -3.101 1.00 82.94 102 CYS A N 1
ATOM 784 C CA . CYS A 1 102 ? 8.751 3.845 -2.979 1.00 82.94 102 CYS A CA 1
ATOM 785 C C . CYS A 1 102 ? 9.094 3.111 -4.284 1.00 82.94 102 CYS A C 1
ATOM 787 O O . CYS A 1 102 ? 10.198 3.233 -4.826 1.00 82.94 102 CYS A O 1
ATOM 789 N N . ALA A 1 103 ? 8.132 2.347 -4.808 1.00 84.94 103 ALA A N 1
ATOM 790 C CA . ALA A 1 103 ? 8.330 1.544 -6.003 1.00 84.94 103 ALA A CA 1
ATOM 791 C C . ALA A 1 103 ? 8.531 2.420 -7.246 1.00 84.94 103 ALA A C 1
ATOM 793 O O . ALA A 1 103 ? 9.401 2.123 -8.062 1.00 84.94 103 ALA A O 1
ATOM 794 N N . LEU A 1 104 ? 7.804 3.535 -7.369 1.00 83.31 104 LEU A N 1
ATOM 795 C CA . LEU A 1 104 ? 7.952 4.495 -8.464 1.00 83.31 104 LEU A CA 1
ATOM 796 C C . LEU A 1 104 ? 9.339 5.150 -8.456 1.00 83.31 104 LEU A C 1
ATOM 798 O O . LEU A 1 104 ? 9.967 5.278 -9.512 1.00 83.31 104 LEU A O 1
ATOM 802 N N . ALA A 1 105 ? 9.835 5.541 -7.279 1.00 83.00 105 ALA A N 1
ATOM 803 C CA . ALA A 1 105 ? 11.177 6.093 -7.124 1.00 83.00 105 ALA A CA 1
ATOM 804 C C . ALA A 1 105 ? 12.240 5.082 -7.576 1.00 83.00 105 ALA A C 1
ATOM 806 O O . ALA A 1 105 ? 13.125 5.416 -8.369 1.00 83.00 105 ALA A O 1
ATOM 807 N N . MET A 1 106 ? 12.109 3.823 -7.154 1.00 83.19 106 MET A N 1
ATOM 808 C CA . MET A 1 106 ? 13.056 2.779 -7.531 1.00 83.19 106 MET A CA 1
ATOM 809 C C . MET A 1 106 ? 12.978 2.417 -9.023 1.00 83.19 106 MET A C 1
ATOM 811 O O . MET A 1 106 ? 14.012 2.302 -9.680 1.00 83.19 106 MET A O 1
ATOM 815 N N . VAL A 1 107 ? 11.774 2.317 -9.595 1.00 83.12 107 VAL A N 1
ATOM 816 C CA . VAL A 1 107 ? 11.553 2.088 -11.035 1.00 83.12 107 VAL A CA 1
ATOM 817 C C . VAL A 1 107 ? 12.143 3.218 -11.876 1.00 83.12 107 VAL A C 1
ATOM 819 O O . VAL A 1 107 ? 12.735 2.955 -12.919 1.00 83.12 107 VAL A O 1
ATOM 822 N N . THR A 1 108 ? 12.042 4.466 -11.421 1.00 81.88 108 THR A N 1
ATOM 823 C CA . THR A 1 108 ? 12.624 5.620 -12.125 1.00 81.88 108 THR A CA 1
ATOM 824 C C . THR A 1 108 ? 14.154 5.533 -12.167 1.00 81.88 108 THR A C 1
ATOM 826 O O . THR A 1 108 ? 14.757 5.809 -13.203 1.00 81.88 108 THR A O 1
ATOM 829 N N . LEU A 1 109 ? 14.789 5.089 -11.076 1.00 80.94 109 LEU A N 1
ATOM 830 C CA . LEU A 1 109 ? 16.242 4.881 -11.011 1.00 80.94 109 LEU A CA 1
ATOM 831 C C . LEU A 1 109 ? 16.705 3.672 -11.838 1.00 80.94 109 LEU A C 1
ATOM 833 O O . LEU A 1 109 ? 17.778 3.700 -12.439 1.00 80.94 109 LEU A O 1
ATOM 837 N N . LEU A 1 110 ? 15.892 2.616 -11.879 1.00 81.19 110 LEU A N 1
ATOM 838 C CA . LEU A 1 110 ? 16.189 1.363 -12.574 1.00 81.19 110 LEU A CA 1
ATOM 839 C C . LEU A 1 110 ? 15.661 1.319 -14.013 1.00 81.19 110 LEU A C 1
ATOM 841 O O . LEU A 1 110 ? 15.887 0.323 -14.698 1.00 81.19 110 LEU A O 1
ATOM 845 N N . TRP A 1 111 ? 15.012 2.381 -14.499 1.00 76.19 111 TRP A N 1
ATOM 846 C CA . TRP A 1 111 ? 14.372 2.443 -15.818 1.00 76.19 111 TRP A CA 1
ATOM 847 C C . TRP A 1 111 ? 15.235 1.905 -16.977 1.00 76.19 111 TRP A C 1
ATOM 849 O O . TRP A 1 111 ? 14.715 1.127 -17.780 1.00 76.19 111 TRP A O 1
ATOM 859 N N . PRO A 1 112 ? 16.550 2.214 -17.068 1.00 74.25 112 PRO A N 1
ATOM 860 C CA . PRO A 1 112 ? 17.400 1.675 -18.133 1.00 74.25 112 PRO A CA 1
ATOM 861 C C . PRO A 1 112 ? 17.558 0.147 -18.074 1.00 74.25 112 PRO A C 1
ATOM 863 O O . PRO A 1 112 ? 17.673 -0.503 -19.110 1.00 74.25 112 PRO A O 1
ATOM 866 N N . SER A 1 113 ? 17.563 -0.421 -16.868 1.00 74.50 113 SER A N 1
ATOM 867 C CA . SER A 1 113 ? 17.755 -1.852 -16.604 1.00 74.50 113 SER A CA 1
ATOM 868 C C . SER A 1 113 ? 16.440 -2.636 -16.619 1.00 74.50 113 SER A C 1
ATOM 870 O O . SER A 1 113 ? 16.440 -3.849 -16.815 1.00 74.50 113 SER A O 1
ATOM 872 N N . LEU A 1 114 ? 15.312 -1.945 -16.442 1.00 71.31 114 LEU A N 1
ATOM 873 C CA . LEU A 1 114 ? 13.984 -2.538 -16.306 1.00 71.31 114 LEU A CA 1
ATOM 874 C C . LEU A 1 114 ? 13.397 -3.044 -17.630 1.00 71.31 114 LEU A C 1
ATOM 876 O O . LEU A 1 114 ? 12.536 -3.921 -17.637 1.00 71.31 114 LEU A O 1
ATOM 880 N N . LEU A 1 115 ? 13.888 -2.523 -18.758 1.00 67.19 115 LEU A N 1
ATOM 881 C CA . LEU A 1 115 ? 13.387 -2.831 -20.102 1.00 67.19 115 LEU A CA 1
ATOM 882 C C . LEU A 1 115 ? 13.521 -4.320 -20.487 1.00 67.19 115 LEU A C 1
ATOM 884 O O . LEU A 1 115 ? 12.878 -4.768 -21.434 1.00 67.19 115 LEU A O 1
ATOM 888 N N . GLY A 1 116 ? 14.359 -5.077 -19.769 1.00 69.00 116 GLY A N 1
ATOM 889 C CA . GLY A 1 116 ? 14.548 -6.520 -19.945 1.00 69.00 116 GLY A CA 1
ATOM 890 C C . GLY A 1 116 ? 13.810 -7.402 -18.931 1.00 69.00 116 GLY A C 1
ATOM 891 O O . GLY A 1 116 ? 13.951 -8.621 -19.005 1.00 69.00 116 GLY A O 1
ATOM 892 N N . HIS A 1 117 ? 13.063 -6.825 -17.982 1.00 75.94 117 HIS A N 1
ATOM 893 C CA . HIS A 1 117 ? 12.397 -7.588 -16.925 1.00 75.94 117 HIS A CA 1
ATOM 894 C C . HIS A 1 117 ? 11.132 -8.299 -17.428 1.00 75.94 117 HIS A C 1
ATOM 896 O O . HIS A 1 117 ? 10.421 -7.788 -18.298 1.00 75.94 117 HIS A O 1
ATOM 902 N N . ALA A 1 118 ? 10.823 -9.463 -16.849 1.00 73.69 118 ALA A N 1
ATOM 903 C CA . ALA A 1 118 ? 9.683 -10.294 -17.245 1.00 73.69 118 ALA A CA 1
ATOM 904 C C . ALA A 1 118 ? 8.329 -9.578 -17.084 1.00 73.69 118 ALA A C 1
ATOM 906 O O . ALA A 1 118 ? 7.423 -9.800 -17.887 1.00 73.69 118 ALA A O 1
ATOM 907 N N . ASP A 1 119 ? 8.225 -8.677 -16.104 1.00 75.31 119 ASP A N 1
ATOM 908 C CA . ASP A 1 119 ? 6.977 -7.986 -15.746 1.00 75.31 119 ASP A CA 1
ATOM 909 C C . ASP A 1 119 ? 6.806 -6.620 -16.425 1.00 75.31 119 ASP A C 1
ATOM 911 O O . ASP A 1 119 ? 5.736 -6.009 -16.352 1.00 75.31 119 ASP A O 1
ATOM 915 N N . PHE A 1 120 ? 7.813 -6.160 -17.179 1.00 76.88 120 PHE A N 1
ATOM 916 C CA . PHE A 1 120 ? 7.722 -4.928 -17.966 1.00 76.88 120 PHE A CA 1
ATOM 917 C C . PHE A 1 120 ? 6.508 -4.896 -18.920 1.00 76.88 120 PHE A C 1
ATOM 919 O O . PHE A 1 120 ? 5.848 -3.860 -19.003 1.00 76.88 120 PHE A O 1
ATOM 926 N N . PRO A 1 121 ? 6.113 -5.996 -19.600 1.00 79.31 121 PRO A N 1
ATOM 927 C CA . PRO A 1 121 ? 4.904 -6.020 -20.421 1.00 79.31 121 PRO A CA 1
ATOM 928 C C . PRO A 1 121 ? 3.610 -5.780 -19.635 1.00 79.31 121 PRO A C 1
ATOM 930 O O . PRO A 1 121 ? 2.624 -5.342 -20.225 1.00 79.31 121 PRO A O 1
ATOM 933 N N . ASN A 1 122 ? 3.573 -6.081 -18.334 1.00 79.38 122 ASN A N 1
ATOM 934 C CA . ASN A 1 122 ? 2.408 -5.800 -17.493 1.00 79.38 122 ASN A CA 1
ATOM 935 C C . ASN A 1 122 ? 2.349 -4.315 -17.134 1.00 79.38 122 ASN A C 1
ATOM 937 O O . ASN A 1 122 ? 1.286 -3.712 -17.256 1.00 79.38 122 ASN A O 1
ATOM 941 N N . LEU A 1 123 ? 3.495 -3.705 -16.825 1.00 76.56 123 LEU A N 1
ATOM 942 C CA . LEU A 1 123 ? 3.605 -2.257 -16.648 1.00 76.56 123 LEU A CA 1
ATOM 943 C C . LEU A 1 123 ? 3.255 -1.497 -17.937 1.00 76.56 123 LEU A C 1
ATOM 945 O O . LEU A 1 123 ? 2.539 -0.502 -17.898 1.00 76.56 123 LEU A O 1
ATOM 949 N N . ALA A 1 124 ? 3.695 -2.005 -19.090 1.00 73.81 124 ALA A N 1
ATOM 950 C CA . ALA A 1 124 ? 3.443 -1.398 -20.394 1.00 73.81 124 ALA A CA 1
ATOM 951 C C . ALA A 1 124 ? 1.955 -1.380 -20.793 1.00 73.81 124 ALA A C 1
ATOM 953 O O . ALA A 1 124 ? 1.555 -0.569 -21.627 1.00 73.81 124 ALA A O 1
ATOM 954 N N . LYS A 1 125 ? 1.125 -2.257 -20.210 1.00 79.31 125 LYS A N 1
ATOM 955 C CA . LYS A 1 125 ? -0.335 -2.238 -20.407 1.00 79.31 125 LYS A CA 1
ATOM 956 C C . LYS A 1 125 ? -1.013 -1.107 -19.629 1.00 79.31 125 LYS A C 1
ATOM 958 O O . LYS A 1 125 ? -2.102 -0.689 -20.012 1.00 79.31 125 LYS A O 1
ATOM 963 N N . CYS A 1 126 ? -0.392 -0.619 -18.558 1.00 78.81 126 CYS A N 1
ATOM 964 C CA . CYS A 1 126 ? -0.934 0.432 -17.706 1.00 78.81 126 CYS A CA 1
ATOM 965 C C . CYS A 1 126 ? -0.442 1.811 -18.172 1.00 78.81 126 CYS A C 1
ATOM 967 O O . CYS A 1 126 ? 0.560 2.329 -17.680 1.00 78.81 126 CYS A O 1
ATOM 969 N N . GLU A 1 127 ? -1.175 2.436 -19.099 1.00 77.81 127 GLU A N 1
ATOM 970 C CA . GLU A 1 127 ? -0.845 3.774 -19.626 1.00 77.81 127 GLU A CA 1
ATOM 971 C C . GLU A 1 127 ? -0.723 4.831 -18.512 1.00 77.81 127 GLU A C 1
ATOM 973 O O . GLU A 1 127 ? 0.190 5.655 -18.536 1.00 77.81 127 GLU A O 1
ATOM 978 N N . ALA A 1 128 ? -1.584 4.764 -17.491 1.00 78.75 128 ALA A N 1
ATOM 979 C CA . ALA A 1 128 ? -1.569 5.697 -16.364 1.00 78.75 128 ALA A CA 1
ATOM 980 C C . ALA A 1 128 ? -0.238 5.676 -15.589 1.00 78.75 128 ALA A C 1
ATOM 982 O O . ALA A 1 128 ? 0.330 6.735 -15.318 1.00 78.75 128 ALA A O 1
ATOM 983 N N . LEU A 1 129 ? 0.295 4.482 -15.304 1.00 80.38 129 LEU A N 1
ATOM 984 C CA . LEU A 1 129 ? 1.563 4.318 -14.589 1.00 80.38 129 LEU A CA 1
ATOM 985 C C . LEU A 1 129 ? 2.753 4.780 -15.434 1.00 80.38 129 LEU A C 1
ATOM 987 O O . LEU A 1 129 ? 3.666 5.408 -14.908 1.00 80.38 129 LEU A O 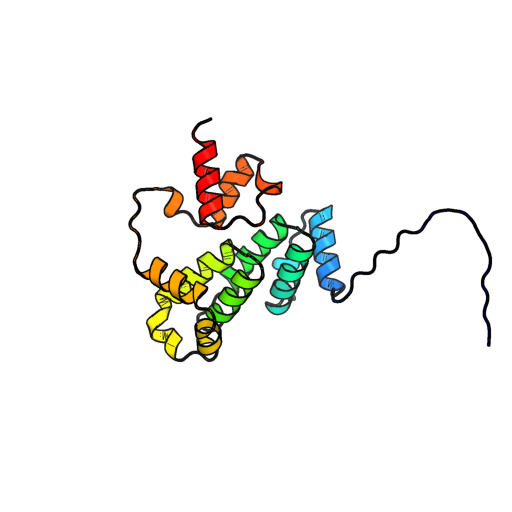1
ATOM 991 N N . LEU A 1 130 ? 2.737 4.547 -16.750 1.00 78.75 130 LEU A N 1
ATOM 992 C CA . LEU A 1 130 ? 3.788 5.043 -17.647 1.00 78.75 130 LEU A CA 1
ATOM 993 C C . LEU A 1 130 ? 3.847 6.574 -17.675 1.00 78.75 130 LEU A C 1
ATOM 995 O O . LEU A 1 130 ? 4.933 7.155 -17.621 1.00 78.75 130 LEU A O 1
ATOM 999 N N . VAL A 1 131 ? 2.686 7.233 -17.737 1.00 79.69 131 VAL A N 1
ATOM 1000 C CA . VAL A 1 131 ? 2.596 8.700 -17.680 1.00 79.69 131 VAL A CA 1
ATOM 1001 C C . VAL A 1 131 ? 3.102 9.219 -16.333 1.00 79.69 131 VAL A C 1
ATOM 1003 O O . VAL A 1 131 ? 3.796 10.235 -16.286 1.00 79.69 131 VAL A O 1
ATOM 1006 N N . GLU A 1 132 ? 2.780 8.529 -15.240 1.00 78.31 132 GLU A N 1
ATOM 1007 C CA . GLU A 1 132 ? 3.227 8.880 -13.893 1.00 78.31 132 GLU A CA 1
ATOM 1008 C C . GLU A 1 132 ? 4.745 8.727 -13.721 1.00 78.31 132 GLU A C 1
ATOM 1010 O O . GLU A 1 132 ? 5.399 9.667 -13.269 1.00 78.31 132 GLU A O 1
ATOM 1015 N N . ILE A 1 133 ? 5.327 7.615 -14.182 1.00 80.75 133 ILE A N 1
ATOM 1016 C CA . ILE A 1 133 ? 6.783 7.394 -14.193 1.00 80.75 133 ILE A CA 1
ATOM 1017 C C . ILE A 1 133 ? 7.480 8.470 -15.029 1.00 80.75 133 ILE A C 1
ATOM 1019 O O . ILE A 1 133 ? 8.466 9.062 -14.587 1.00 80.75 133 ILE A O 1
ATOM 1023 N N . HIS A 1 134 ? 6.957 8.773 -16.220 1.00 75.31 134 HIS A N 1
ATOM 1024 C CA . HIS A 1 134 ? 7.528 9.811 -17.071 1.00 75.31 134 HIS A CA 1
ATOM 1025 C C . HIS A 1 134 ? 7.488 11.184 -16.387 1.00 75.31 134 HIS A C 1
ATOM 1027 O O . HIS A 1 134 ? 8.498 11.889 -16.363 1.00 75.31 134 HIS A O 1
ATOM 1033 N N . ARG A 1 135 ? 6.363 11.539 -15.755 1.00 74.31 135 ARG A N 1
ATOM 1034 C CA . ARG A 1 135 ? 6.222 12.782 -14.984 1.00 74.31 135 ARG A CA 1
ATOM 1035 C C . ARG A 1 135 ? 7.212 12.852 -13.820 1.00 74.31 135 ARG A C 1
ATOM 1037 O O . ARG A 1 135 ? 7.795 13.910 -13.606 1.00 74.31 135 ARG A O 1
ATOM 1044 N N . ASN A 1 136 ? 7.424 11.748 -13.107 1.00 71.88 136 ASN A N 1
ATOM 1045 C CA . ASN A 1 136 ? 8.367 11.691 -11.992 1.00 71.88 136 ASN A CA 1
ATOM 1046 C C . ASN A 1 136 ? 9.827 11.811 -12.468 1.00 71.88 136 ASN A C 1
ATOM 1048 O O . ASN A 1 136 ? 10.620 12.547 -11.885 1.00 71.88 136 ASN A O 1
ATOM 1052 N N . SER A 1 137 ? 10.166 11.177 -13.599 1.00 67.06 137 SER A N 1
ATOM 1053 C CA . SER A 1 137 ? 11.497 11.276 -14.221 1.00 67.06 137 SER A CA 1
ATOM 1054 C C . SER A 1 137 ? 11.861 12.694 -14.669 1.00 67.06 137 SER A C 1
ATOM 1056 O O . SER A 1 137 ? 13.036 13.054 -14.706 1.00 67.06 137 SER A O 1
ATOM 1058 N N . LEU A 1 138 ? 10.852 13.509 -14.988 1.00 58.91 138 LEU A N 1
ATOM 1059 C CA . LEU A 1 138 ? 11.029 14.898 -15.395 1.00 58.91 138 LEU A CA 1
ATOM 1060 C C . LEU A 1 138 ? 11.334 15.833 -14.221 1.00 58.91 138 LEU A C 1
ATOM 1062 O O . LEU A 1 138 ? 11.573 17.010 -14.477 1.00 58.91 138 LEU A O 1
ATOM 1066 N N . GLY A 1 139 ? 11.358 15.325 -12.979 1.00 57.53 139 GLY A N 1
ATOM 1067 C CA . GLY A 1 139 ? 11.840 16.038 -11.802 1.00 57.53 139 GLY A CA 1
ATOM 1068 C C . GLY A 1 139 ? 11.257 17.441 -11.704 1.00 57.53 139 GLY A C 1
ATOM 1069 O O . GLY A 1 139 ? 11.938 18.422 -12.004 1.00 57.53 139 GLY A O 1
ATOM 1070 N N . GLN A 1 140 ? 9.996 17.558 -11.290 1.00 49.62 140 GLN A N 1
ATOM 1071 C CA . GLN A 1 140 ? 9.461 18.869 -10.938 1.00 49.62 140 GLN A CA 1
ATOM 1072 C C . GLN A 1 140 ? 10.249 19.377 -9.725 1.00 49.62 140 GLN A C 1
ATOM 1074 O O . GLN A 1 140 ? 10.076 18.905 -8.605 1.00 49.62 140 GLN A O 1
ATOM 1079 N N . ALA A 1 141 ? 11.160 20.319 -9.958 1.00 42.78 141 ALA A N 1
ATOM 1080 C CA . ALA A 1 141 ? 11.827 21.066 -8.906 1.00 42.78 141 ALA A CA 1
ATOM 1081 C C . ALA A 1 141 ? 10.811 22.041 -8.302 1.00 42.78 141 ALA A C 1
ATOM 1083 O O . ALA A 1 141 ? 10.773 23.218 -8.662 1.00 42.78 141 ALA A O 1
ATOM 1084 N N . SER A 1 142 ? 9.942 21.538 -7.429 1.00 50.06 142 SER A N 1
ATOM 1085 C CA . SER A 1 142 ? 9.093 22.404 -6.626 1.00 50.06 142 SER A CA 1
ATOM 1086 C C . SER A 1 142 ? 9.904 22.977 -5.460 1.00 50.06 142 SER A C 1
ATOM 1088 O O . SER A 1 142 ? 10.833 22.355 -4.934 1.00 50.06 142 SER A O 1
ATOM 1090 N N . SER A 1 143 ? 9.590 24.217 -5.088 1.00 51.25 143 SER A N 1
ATOM 1091 C CA . SER A 1 143 ? 10.232 24.909 -3.966 1.00 51.25 143 SER A CA 1
ATOM 1092 C C . SER A 1 143 ? 9.704 24.433 -2.606 1.00 51.25 143 SER A C 1
ATOM 1094 O O . SER A 1 143 ? 10.182 24.909 -1.575 1.00 51.25 143 SER A O 1
ATOM 1096 N N . ASP A 1 144 ? 8.733 23.519 -2.597 1.00 57.06 144 ASP A N 1
ATOM 1097 C CA . ASP A 1 144 ? 7.958 23.170 -1.416 1.00 57.06 144 ASP A CA 1
ATOM 1098 C C . ASP A 1 144 ? 8.660 22.073 -0.616 1.00 57.06 144 ASP A C 1
ATOM 1100 O O . ASP A 1 144 ? 8.955 20.985 -1.111 1.00 57.06 144 ASP A O 1
ATOM 1104 N N . GLU A 1 145 ? 8.922 22.354 0.659 1.00 65.12 145 GLU A N 1
ATOM 1105 C CA . GLU A 1 145 ? 9.601 21.431 1.573 1.00 65.12 145 GLU A CA 1
ATOM 1106 C C . GLU A 1 145 ? 8.817 20.116 1.752 1.00 65.12 145 GLU A C 1
ATOM 1108 O O . GLU A 1 145 ? 9.418 19.043 1.770 1.00 65.12 145 GLU A O 1
ATOM 1113 N N . TYR A 1 146 ? 7.479 20.186 1.747 1.00 61.03 146 TYR A N 1
ATOM 1114 C CA . TYR A 1 146 ? 6.567 19.035 1.820 1.00 61.03 146 TYR A CA 1
ATOM 1115 C C . TYR A 1 146 ? 6.637 18.102 0.614 1.00 61.03 146 TYR A C 1
ATOM 1117 O O . TYR A 1 146 ? 6.448 16.898 0.751 1.00 61.03 146 TYR A O 1
ATOM 1125 N N . GLU A 1 147 ? 6.974 18.618 -0.566 1.00 69.38 147 GLU A N 1
ATOM 1126 C CA . GLU A 1 147 ? 7.037 17.803 -1.782 1.00 69.38 147 GLU A CA 1
ATOM 1127 C C . GLU A 1 147 ? 8.266 16.884 -1.808 1.00 69.38 147 GLU A C 1
ATOM 1129 O O . GLU A 1 147 ? 8.318 15.940 -2.595 1.00 69.38 147 GLU A O 1
ATOM 1134 N N . LYS A 1 148 ? 9.224 17.116 -0.901 1.00 67.94 148 LYS A N 1
ATOM 1135 C CA . LYS A 1 148 ? 10.386 16.249 -0.663 1.00 67.94 148 LYS A CA 1
ATOM 1136 C C . LYS A 1 148 ? 10.129 15.183 0.398 1.00 67.94 148 LYS A C 1
ATOM 1138 O O . LYS A 1 148 ? 10.918 14.247 0.506 1.00 67.94 148 LYS A O 1
ATOM 1143 N N . LEU A 1 149 ? 9.066 15.325 1.191 1.00 70.56 149 LEU A N 1
ATOM 1144 C CA . LEU A 1 149 ? 8.711 14.339 2.204 1.00 70.56 149 LEU A CA 1
ATOM 1145 C C . LEU A 1 149 ? 8.140 13.082 1.533 1.00 70.56 149 LEU A C 1
ATOM 1147 O O . LEU A 1 149 ? 7.423 13.138 0.521 1.00 70.56 149 LEU A O 1
ATOM 1151 N N . SER A 1 150 ? 8.497 11.926 2.096 1.00 72.19 150 SER A N 1
ATOM 1152 C CA . SER A 1 150 ? 7.878 10.658 1.730 1.00 72.19 150 SER A CA 1
ATOM 1153 C C . SER A 1 150 ? 6.418 10.671 2.175 1.00 72.19 150 SER A C 1
ATOM 1155 O O . SER A 1 150 ? 6.051 11.352 3.136 1.00 72.19 150 SER A O 1
ATOM 1157 N N . VAL A 1 151 ? 5.578 9.886 1.503 1.00 77.12 151 VAL A N 1
ATOM 1158 C CA . VAL A 1 151 ? 4.180 9.704 1.919 1.00 77.12 151 VAL A CA 1
ATOM 1159 C C . VAL A 1 151 ? 4.093 9.251 3.390 1.00 77.12 151 VAL A C 1
ATOM 1161 O O . VAL A 1 151 ? 3.146 9.617 4.075 1.00 77.12 151 VAL A O 1
ATOM 1164 N N . GLY A 1 152 ? 5.117 8.566 3.919 1.00 73.25 152 GLY A N 1
ATOM 1165 C CA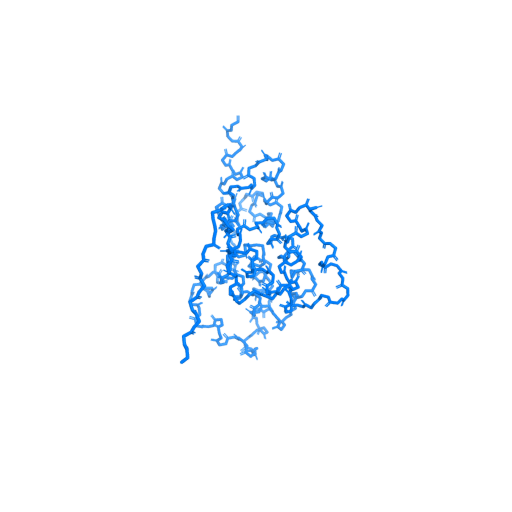 . GLY A 1 152 ? 5.161 8.086 5.309 1.00 73.25 152 GLY A CA 1
ATOM 1166 C C . GLY A 1 152 ? 5.251 9.225 6.301 1.00 73.25 152 GLY A C 1
ATOM 1167 O O . GLY A 1 152 ? 4.459 9.298 7.234 1.00 73.25 152 GLY A O 1
ATOM 1168 N N . ALA A 1 153 ? 6.144 10.172 6.031 1.00 78.44 153 ALA A N 1
ATOM 1169 C CA . ALA A 1 153 ? 6.271 11.363 6.853 1.00 78.44 153 ALA A CA 1
ATOM 1170 C C . ALA A 1 153 ? 5.036 12.276 6.743 1.00 78.44 153 ALA A C 1
ATOM 1172 O O . ALA A 1 153 ? 4.668 12.926 7.717 1.00 78.44 153 ALA A O 1
ATOM 1173 N N . LEU A 1 154 ? 4.357 12.308 5.587 1.00 78.06 154 LEU A N 1
ATOM 1174 C CA . LEU A 1 154 ? 3.082 13.025 5.449 1.00 78.06 154 LEU A CA 1
ATOM 1175 C C . LEU A 1 154 ? 1.984 12.394 6.318 1.00 78.06 154 LEU A C 1
ATOM 1177 O O . LEU A 1 154 ? 1.271 13.124 7.005 1.00 78.06 154 LEU A O 1
ATOM 1181 N N . TYR A 1 155 ? 1.879 11.061 6.344 1.00 76.38 155 TYR A N 1
ATOM 1182 C CA . TYR A 1 155 ? 0.962 10.363 7.249 1.00 76.38 155 TYR A CA 1
ATOM 1183 C C . TYR A 1 155 ? 1.307 10.620 8.718 1.00 76.38 155 TYR A C 1
ATOM 1185 O O . TYR A 1 155 ? 0.413 10.959 9.483 1.00 76.38 155 TYR A O 1
ATOM 1193 N N . GLU A 1 156 ? 2.578 10.554 9.113 1.00 77.00 156 GLU A N 1
ATOM 1194 C CA . GLU A 1 156 ? 3.001 10.824 10.495 1.00 77.00 156 GLU A CA 1
ATOM 1195 C C . GLU A 1 156 ? 2.623 12.250 10.942 1.00 77.00 156 GLU A C 1
ATOM 1197 O O . GLU A 1 156 ? 2.095 12.456 12.038 1.00 77.00 156 GLU A O 1
ATOM 1202 N N . ILE A 1 157 ? 2.784 13.244 10.059 1.00 78.94 157 ILE A N 1
ATOM 1203 C CA . ILE A 1 157 ? 2.325 14.619 10.310 1.00 78.94 157 ILE A CA 1
ATOM 1204 C C . ILE A 1 157 ? 0.808 14.654 10.550 1.00 78.94 157 ILE A C 1
ATOM 1206 O O . ILE A 1 157 ? 0.357 15.300 11.496 1.00 78.94 157 ILE A O 1
ATOM 1210 N N . LEU A 1 158 ? 0.009 13.953 9.747 1.00 74.62 158 LEU A N 1
ATOM 1211 C CA . LEU A 1 158 ? -1.444 13.873 9.949 1.00 74.62 158 LEU A CA 1
ATOM 1212 C C . LEU A 1 158 ? -1.819 13.075 11.214 1.00 74.62 158 LEU A C 1
ATOM 1214 O O . LEU A 1 158 ? -2.849 13.349 11.833 1.00 74.62 158 LEU A O 1
ATOM 1218 N N . GLU A 1 159 ? -0.973 12.136 11.649 1.00 74.00 159 GLU A N 1
ATOM 1219 C CA . GLU A 1 159 ? -1.189 11.343 12.864 1.00 74.00 159 GLU A CA 1
ATOM 1220 C C . GLU A 1 159 ? -1.067 12.217 14.098 1.00 74.00 159 GLU A C 1
ATOM 1222 O O . GLU A 1 159 ? -1.936 12.201 14.970 1.00 74.00 159 GLU A O 1
ATOM 1227 N N . THR A 1 160 ? -0.027 13.054 14.124 1.00 76.00 160 THR A N 1
ATOM 1228 C CA . THR A 1 160 ? 0.181 14.027 15.203 1.00 76.00 160 THR A CA 1
ATOM 1229 C C . THR A 1 160 ? -0.949 15.055 15.300 1.00 76.00 160 THR A C 1
ATOM 1231 O O . THR A 1 160 ? -1.184 15.598 16.379 1.00 76.00 160 THR A O 1
ATOM 1234 N N . ARG A 1 161 ? -1.687 15.287 14.204 1.00 74.75 161 ARG A N 1
ATOM 1235 C CA . ARG A 1 161 ? -2.881 16.150 14.158 1.00 74.75 161 ARG A CA 1
ATOM 1236 C C . ARG A 1 161 ? -4.171 15.430 14.573 1.00 74.75 161 ARG A C 1
ATOM 1238 O O . ARG A 1 161 ? -5.148 16.095 14.901 1.00 74.75 161 ARG A O 1
ATOM 1245 N N . GLY A 1 162 ? -4.177 14.094 14.617 1.00 66.12 162 GLY A N 1
ATOM 1246 C CA . GLY A 1 162 ? -5.337 13.285 15.005 1.00 66.12 162 GLY A CA 1
ATOM 1247 C C . GLY A 1 162 ? -6.383 13.074 13.902 1.00 66.12 162 GLY A C 1
ATOM 1248 O O . GLY A 1 162 ? -7.495 12.649 14.202 1.00 66.12 162 GLY A O 1
ATOM 1249 N N . GLU A 1 163 ? -6.047 13.340 12.637 1.00 65.88 163 GLU A N 1
ATOM 1250 C CA . GLU A 1 163 ? -6.985 13.295 11.495 1.00 65.88 163 GLU A CA 1
ATOM 1251 C C . GLU A 1 163 ? -6.893 11.991 10.676 1.00 65.88 163 GLU A C 1
ATOM 1253 O O . GLU A 1 163 ? -7.580 11.810 9.673 1.00 65.88 163 GLU A O 1
ATOM 1258 N N . LEU A 1 164 ? -6.066 11.039 11.114 1.00 59.53 164 LEU A N 1
ATOM 1259 C CA . LEU A 1 164 ? 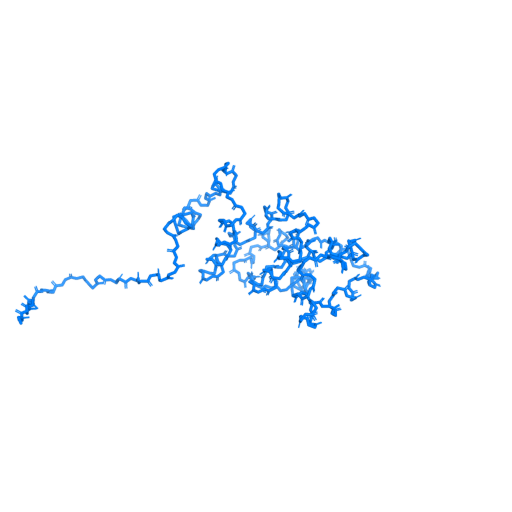-5.640 9.905 10.290 1.00 59.53 164 LEU A CA 1
ATOM 1260 C C . LEU A 1 164 ? -6.721 8.847 10.017 1.00 59.53 164 LEU A C 1
ATOM 1262 O O . LEU A 1 164 ? -6.702 8.212 8.965 1.00 59.53 164 LEU A O 1
ATOM 1266 N N . ASP A 1 165 ? -7.685 8.672 10.927 1.00 53.78 165 ASP A N 1
ATOM 1267 C CA . ASP A 1 165 ? -8.757 7.671 10.778 1.00 53.78 165 ASP A CA 1
ATOM 1268 C C . ASP A 1 165 ? -9.761 8.022 9.651 1.00 53.78 165 ASP A C 1
ATOM 1270 O O . ASP A 1 165 ? -10.617 7.204 9.317 1.00 53.78 165 ASP A O 1
ATOM 1274 N N . LEU A 1 166 ? -9.659 9.211 9.039 1.00 53.62 166 LEU A N 1
ATOM 1275 C CA . LEU A 1 166 ? -10.526 9.677 7.945 1.00 53.62 166 LEU A CA 1
ATOM 1276 C C . LEU A 1 166 ? -9.849 9.661 6.558 1.00 53.62 166 LEU A C 1
ATOM 1278 O O . LEU A 1 166 ? -10.525 9.901 5.560 1.00 53.62 166 LEU A O 1
ATOM 1282 N N . ILE A 1 167 ? -8.537 9.398 6.477 1.00 60.59 167 ILE A N 1
ATOM 1283 C CA . ILE A 1 167 ? -7.682 9.816 5.338 1.00 60.59 167 ILE A CA 1
ATOM 1284 C C . ILE A 1 167 ? -6.983 8.626 4.625 1.00 60.59 167 ILE A C 1
ATOM 1286 O O . ILE A 1 167 ? -6.078 8.750 3.806 1.00 60.59 167 ILE A O 1
ATOM 1290 N N . CYS A 1 168 ? -7.456 7.422 4.901 1.00 58.62 168 CYS A N 1
ATOM 1291 C CA . CYS A 1 168 ? -6.852 6.126 4.590 1.00 58.62 168 CYS A CA 1
ATOM 1292 C C . CYS A 1 168 ? -6.439 5.807 3.144 1.00 58.62 168 CYS A C 1
ATOM 1294 O O . CYS A 1 168 ? -5.593 4.934 2.925 1.00 58.62 168 CYS A O 1
ATOM 1296 N N . ASP A 1 169 ? -7.068 6.462 2.173 1.00 63.91 169 ASP A N 1
ATOM 1297 C CA . ASP A 1 169 ? -6.918 6.169 0.744 1.00 63.91 169 ASP A CA 1
ATOM 1298 C C . ASP A 1 169 ? -6.533 7.411 -0.063 1.00 63.91 169 ASP A C 1
ATOM 1300 O O . ASP A 1 169 ? -6.660 7.424 -1.288 1.00 63.91 169 ASP A O 1
ATOM 1304 N N . MET A 1 170 ? -6.057 8.460 0.612 1.00 72.69 170 MET A N 1
ATOM 1305 C CA . MET A 1 170 ? -5.582 9.639 -0.089 1.00 72.69 170 MET A CA 1
ATOM 1306 C C . MET A 1 170 ? -4.346 9.315 -0.925 1.00 72.69 170 MET A C 1
ATOM 1308 O O . MET A 1 170 ? -3.364 8.716 -0.475 1.00 72.69 170 MET A O 1
ATOM 1312 N N . THR A 1 171 ? -4.390 9.776 -2.166 1.00 76.44 171 THR A N 1
ATOM 1313 C CA . THR A 1 171 ? -3.228 9.848 -3.044 1.00 76.44 171 THR A CA 1
ATOM 1314 C C . THR A 1 171 ? -2.176 10.788 -2.451 1.00 76.44 171 THR A C 1
ATOM 1316 O O . THR A 1 171 ? -2.489 11.696 -1.679 1.00 76.44 171 THR A O 1
ATOM 1319 N N . ARG A 1 172 ? -0.907 10.639 -2.858 1.00 77.62 172 ARG A N 1
ATOM 1320 C CA . ARG A 1 172 ? 0.186 11.544 -2.442 1.00 77.62 172 ARG A CA 1
ATOM 1321 C C . ARG A 1 172 ? -0.199 13.025 -2.572 1.00 77.62 172 ARG A C 1
ATOM 1323 O O . ARG A 1 172 ? 0.109 13.828 -1.698 1.00 77.62 172 ARG A O 1
ATOM 1330 N N . THR A 1 173 ? -0.877 13.387 -3.659 1.00 77.31 173 THR A N 1
ATOM 1331 C CA . THR A 1 173 ? -1.316 14.762 -3.929 1.00 77.31 173 THR A CA 1
ATOM 1332 C C . THR A 1 173 ? -2.385 15.253 -2.963 1.00 77.31 173 THR A C 1
ATOM 1334 O O . THR A 1 173 ? -2.350 16.411 -2.558 1.00 77.31 173 THR A O 1
ATOM 1337 N N . GLU A 1 174 ? -3.308 14.377 -2.578 1.00 79.38 174 GLU A N 1
ATOM 1338 C CA . GLU A 1 174 ? -4.365 14.681 -1.616 1.00 79.38 174 GLU A CA 1
ATOM 1339 C C . GLU A 1 174 ? -3.785 14.837 -0.203 1.00 79.38 174 GLU A C 1
ATOM 1341 O O . GLU A 1 174 ? -4.085 15.822 0.467 1.00 79.38 174 GLU A O 1
ATOM 1346 N N . LEU A 1 175 ? -2.841 13.975 0.198 1.00 78.12 175 LEU A N 1
ATOM 1347 C CA . LEU A 1 175 ? -2.109 14.118 1.466 1.00 78.12 175 LEU A CA 1
ATOM 1348 C C . LEU A 1 175 ? -1.347 15.444 1.544 1.00 78.12 175 LEU A C 1
ATOM 1350 O O . LEU A 1 175 ? -1.388 16.135 2.560 1.00 78.12 175 LEU A O 1
ATOM 1354 N N . LEU A 1 176 ? -0.667 15.829 0.460 1.00 80.12 176 LEU A N 1
ATOM 1355 C CA . LEU A 1 176 ? 0.019 17.120 0.382 1.00 80.12 176 LEU A CA 1
ATOM 1356 C C . LEU A 1 176 ? -0.956 18.294 0.518 1.00 80.12 176 LEU A C 1
ATOM 1358 O O . LEU A 1 176 ? -0.610 19.305 1.128 1.00 80.12 176 LEU A O 1
ATOM 1362 N N . GLN A 1 177 ? -2.159 18.180 -0.045 1.00 81.81 177 GLN A N 1
ATOM 1363 C CA . GLN A 1 177 ? -3.180 19.216 0.062 1.00 81.81 177 GLN A CA 1
ATOM 1364 C C . GLN A 1 177 ? -3.701 19.359 1.499 1.00 81.81 177 GLN A C 1
ATOM 1366 O O . GLN A 1 177 ? -3.800 20.488 1.975 1.00 81.81 177 GLN A O 1
ATOM 1371 N N . GLU A 1 178 ? -3.958 18.260 2.209 1.00 80.38 178 GLU A N 1
ATOM 1372 C CA . GLU A 1 178 ? -4.411 18.299 3.610 1.00 80.38 178 GLU A CA 1
ATOM 1373 C C . GLU A 1 178 ? -3.328 18.817 4.561 1.00 80.38 178 GLU A C 1
ATOM 1375 O O . GLU A 1 178 ? -3.581 19.666 5.420 1.00 80.38 178 GLU A O 1
ATOM 1380 N N . VAL A 1 179 ? -2.076 18.383 4.371 1.00 80.19 179 VAL A N 1
ATOM 1381 C CA . VAL A 1 179 ? -0.956 18.882 5.181 1.00 80.19 179 VAL A CA 1
ATOM 1382 C C . VAL A 1 179 ? -0.814 20.401 5.036 1.00 80.19 179 VAL A C 1
ATOM 1384 O O . VAL A 1 179 ? -0.625 21.076 6.055 1.00 80.19 179 VAL A O 1
ATOM 1387 N N . ARG A 1 180 ? -0.976 20.928 3.810 1.00 81.19 180 ARG A N 1
ATOM 1388 C CA . ARG A 1 180 ? -1.007 22.370 3.508 1.00 81.19 180 ARG A CA 1
ATOM 1389 C C . ARG A 1 180 ? -2.225 23.065 4.125 1.00 81.19 180 ARG A C 1
ATOM 1391 O O . ARG A 1 180 ? -2.057 24.106 4.750 1.00 81.19 180 ARG A O 1
ATOM 1398 N N . ALA A 1 181 ? -3.425 22.494 3.999 1.00 78.19 181 ALA A N 1
ATOM 1399 C CA . ALA A 1 181 ? -4.659 23.081 4.529 1.00 78.19 181 ALA A CA 1
ATOM 1400 C C . ALA A 1 181 ? -4.608 23.279 6.054 1.00 78.19 181 ALA A C 1
ATOM 1402 O O . ALA A 1 181 ? -5.040 24.312 6.559 1.00 78.19 181 ALA A O 1
ATOM 1403 N N . GLY A 1 182 ? -4.005 22.338 6.786 1.00 68.38 182 GLY A N 1
ATOM 1404 C CA . GLY A 1 182 ? -3.818 22.463 8.234 1.00 68.38 182 GLY A CA 1
ATOM 1405 C C . GLY A 1 182 ? -2.705 23.424 8.685 1.00 68.38 182 GLY A C 1
ATOM 1406 O O . GLY A 1 182 ? -2.443 23.486 9.881 1.00 68.38 182 GLY A O 1
ATOM 1407 N N . GLN A 1 183 ? -2.013 24.140 7.784 1.00 63.66 183 GLN A N 1
ATOM 1408 C CA . GLN A 1 183 ? -1.108 25.243 8.164 1.00 63.66 183 GLN A CA 1
ATOM 1409 C C . GLN A 1 183 ? -1.803 26.610 8.235 1.00 63.66 183 GLN A C 1
ATOM 1411 O O . GLN A 1 183 ? -1.261 27.519 8.861 1.00 63.66 183 GLN A O 1
ATOM 1416 N N . ASP A 1 184 ? -2.972 26.760 7.605 1.00 52.94 184 ASP A N 1
ATOM 1417 C CA . ASP A 1 184 ? -3.697 28.035 7.501 1.00 52.94 184 ASP A CA 1
ATOM 1418 C C . ASP A 1 184 ? -4.744 28.249 8.623 1.00 52.94 184 ASP A C 1
ATOM 1420 O O . ASP A 1 184 ? -5.507 29.220 8.579 1.00 52.94 184 ASP A O 1
ATOM 1424 N N . GLY A 1 185 ? -4.790 27.367 9.631 1.00 43.38 185 GLY A N 1
ATOM 1425 C CA . GLY A 1 185 ? -5.676 27.444 10.806 1.00 43.38 185 GLY A CA 1
ATOM 1426 C C . GLY A 1 185 ? -4.912 27.556 12.118 1.00 43.38 185 GLY A C 1
ATOM 1427 O O . GLY A 1 185 ? -5.417 28.268 13.016 1.00 43.38 185 GLY A O 1
#

Sequence (185 aa):
VATKSKGNSGDVMRQVELPNIEPKHFRSLLQFLYAQDTSFIDSDDTTQSDLRALIVMANQFGCCKLKLIIEAELCDSYLTSDTCIDLLLLADTHSCALLKDCALAMVTLLWPSLLGHADFPNLAKCEALLVEIHRNSLGQASSDEYEKLSVGALYEILETRGELDLICDMTRTELLQEVRAGQDG

pLDDT: mean 75.51, std 11.44, range [37.5, 87.38]